Protein AF-A0A8J8FHD7-F1 (afdb_monomer)

Solvent-accessible surface area (backbone atoms only — not comparable to full-atom values): 17174 Å² total; per-residue (Å²): 141,83,84,87,81,80,85,74,83,63,71,65,59,59,54,51,51,53,52,52,51,52,49,54,51,51,67,55,49,51,58,51,52,49,52,49,51,53,50,50,52,53,51,50,50,50,52,50,51,51,50,53,52,52,48,52,53,50,51,53,48,51,35,50,54,51,47,49,42,49,49,57,69,43,50,48,47,48,53,52,51,54,49,45,55,50,30,68,30,66,70,47,39,55,30,51,54,53,41,50,56,36,51,78,69,72,45,70,48,84,76,34,67,46,36,52,50,52,36,58,61,44,54,69,57,40,70,66,84,42,39,79,44,42,36,33,27,37,90,87,41,33,22,53,29,40,65,54,70,85,52,40,81,32,66,69,90,62,55,76,67,51,45,52,49,57,54,42,18,66,75,66,36,75,39,80,38,81,45,82,51,69,88,86,44,96,88,53,77,57,66,32,30,31,48,29,28,40,22,44,50,98,84,69,47,61,69,31,34,35,28,39,30,31,44,57,44,70,58,42,30,50,52,30,62,71,42,58,42,84,93,83,49,75,48,75,45,59,49,99,85,30,35,20,53,16,56,56,96,52,40,69,58,37,33,76,71,65,63,37,57,88,90,58,57,38,34,72,58,31,66,59,44,36,74,87,57,57,59,93,77,69,47,80,70,93,67,62,70,90,76,36,51,67,28,75,65,54,52,52,24,69,75,69,78,95

pLDDT: mean 85.97, std 15.14, range [30.67, 98.62]

Foldseek 3Di:
DDDDDDDDPDPVVVVVVVVVVVVVCCVPVVVVVVVVVVVVVVVVVVVVVVVVVVVLVVLLVVLVVQLCCCVPVNVLVVLLVVLVVVLADPLNLVLLVVLVVCVVVVHLLCPDPSQVSVLVVCVVVCVPPWFPKKFKAFLQQATSHMNDSVRHRPHDDDDPVQVVQQNVQQVFDWGKAWDQDPPPDPVPRQTKIWRKHFRADPVRHRGIIMTTITRCAVVQQVSFVVSDDPDPDTDFDADLLQQTQYADPCVVVCCVLVQAPPPDGSHRSHHQADQVDDVVVVDDDPDRRSPGHHDPVSVVCNVVVD

Mean predicted aligned error: 9.56 Å

Sequence (306 aa):
MSRINLLRPDVAVFRCIHSLVSGCIKVFCVPVIFLLMVGITLYELQNVEQGIRNQSVKNLKTALDATYDVVVNNWSKNAFKNTSSWAADKILIESAQELLIAFENQKNLAEQPAQKNLQKFFLNHLQHHQITDFKLIAKNLMILASADLKDIAQSAVLSEENRKHLNGVFSGEKQLIKIEGSESTFQQRKPSFFVTVPVKDKNDDVIAAFALQISPLKQFNYIAYAERIGQSGEVYLFDKSGLLASESRFTDQLRVLGLIEQDEMSAFNFIVADPGGNLLSGYKRITPIEDWPMTKMLEQALNNGR

Radius of gyration: 35.93 Å; Cα contacts (8 Å, |Δi|>4): 397; chains: 1; bounding box: 102×61×119 Å

Structure (mmCIF, N/CA/C/O backbone):
data_AF-A0A8J8FHD7-F1
#
_entry.id   AF-A0A8J8FHD7-F1
#
loop_
_atom_site.group_PDB
_atom_site.id
_atom_site.type_symbol
_atom_site.label_atom_id
_atom_site.label_alt_id
_atom_site.label_comp_id
_atom_site.label_asym_id
_atom_site.label_entity_id
_atom_site.label_seq_id
_atom_site.pdbx_PDB_ins_code
_atom_site.Cartn_x
_atom_site.Cartn_y
_atom_site.Cartn_z
_atom_site.occupancy
_atom_site.B_iso_or_equiv
_atom_site.auth_seq_id
_atom_site.auth_comp_id
_atom_site.auth_asym_id
_atom_site.auth_atom_id
_atom_site.pdbx_PDB_model_num
ATOM 1 N N . MET A 1 1 ? 77.279 -41.212 -89.252 1.00 44.19 1 MET A N 1
ATOM 2 C CA . MET A 1 1 ? 77.088 -39.874 -88.649 1.00 44.19 1 MET A CA 1
ATOM 3 C C . MET A 1 1 ? 75.649 -39.439 -88.880 1.00 44.19 1 MET A C 1
ATOM 5 O O . MET A 1 1 ? 75.315 -39.181 -90.022 1.00 44.19 1 MET A O 1
ATOM 9 N N . SER A 1 2 ? 74.806 -39.416 -87.845 1.00 38.53 2 SER A N 1
ATOM 10 C CA . SER A 1 2 ? 73.764 -38.393 -87.614 1.00 38.53 2 SER A CA 1
ATOM 11 C C . SER A 1 2 ? 72.965 -38.803 -86.372 1.00 38.53 2 SER A C 1
ATOM 13 O O . SER A 1 2 ? 72.382 -39.885 -86.337 1.00 38.53 2 SER A O 1
ATOM 15 N N . ARG A 1 3 ? 73.037 -37.992 -85.310 1.00 38.16 3 ARG A N 1
ATOM 16 C CA . ARG A 1 3 ? 72.336 -38.210 -84.037 1.00 38.16 3 ARG A CA 1
ATOM 17 C C . ARG A 1 3 ? 70.939 -37.598 -84.120 1.00 38.16 3 ARG A C 1
ATOM 19 O O . ARG A 1 3 ? 70.790 -36.454 -84.536 1.00 38.16 3 ARG A O 1
ATOM 26 N N . ILE A 1 4 ? 69.949 -38.348 -83.650 1.00 47.16 4 ILE A N 1
ATOM 27 C CA . ILE A 1 4 ? 68.583 -37.888 -83.390 1.00 47.16 4 ILE A CA 1
ATOM 28 C C . ILE A 1 4 ? 68.617 -37.006 -82.133 1.00 47.16 4 ILE A C 1
ATOM 30 O O . ILE A 1 4 ? 68.963 -37.489 -81.055 1.00 47.16 4 ILE A O 1
ATOM 34 N N . ASN A 1 5 ? 68.274 -35.723 -82.264 1.00 40.53 5 ASN A N 1
ATOM 35 C CA . ASN A 1 5 ? 68.054 -34.822 -81.132 1.00 40.53 5 ASN A CA 1
ATOM 36 C C . ASN A 1 5 ? 66.556 -34.792 -80.797 1.00 40.53 5 ASN A C 1
ATOM 38 O O . ASN A 1 5 ? 65.747 -34.266 -81.556 1.00 40.53 5 ASN A O 1
ATOM 42 N N . LEU A 1 6 ? 66.207 -35.364 -79.644 1.00 45.28 6 LEU A N 1
ATOM 43 C CA . LEU A 1 6 ? 64.906 -35.221 -78.994 1.00 45.28 6 LEU A CA 1
ATOM 44 C C . LEU A 1 6 ? 64.738 -33.776 -78.494 1.00 45.28 6 LEU A C 1
ATOM 46 O O . LEU A 1 6 ? 65.494 -33.318 -77.635 1.00 45.28 6 LEU A O 1
ATOM 50 N N . LEU A 1 7 ? 63.736 -33.073 -79.024 1.00 47.16 7 LEU A N 1
ATOM 51 C CA . LEU A 1 7 ? 63.259 -31.785 -78.518 1.00 47.16 7 LEU A CA 1
ATOM 52 C C . LEU A 1 7 ? 62.745 -31.961 -77.079 1.00 47.16 7 LEU A C 1
ATOM 54 O O . LEU A 1 7 ? 61.742 -32.632 -76.843 1.00 47.16 7 LEU A O 1
ATOM 58 N N . ARG A 1 8 ? 63.447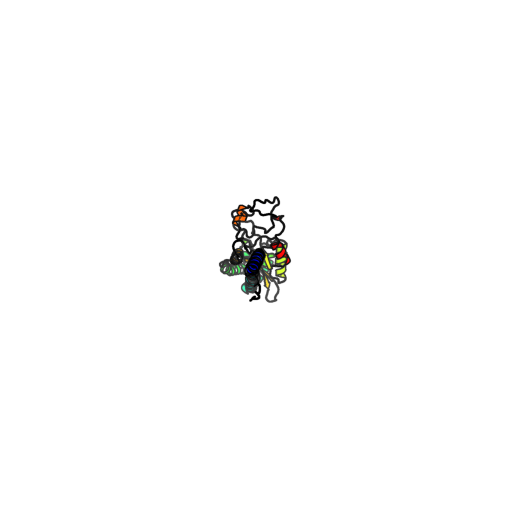 -31.367 -76.107 1.00 54.19 8 ARG A N 1
ATOM 59 C CA . ARG A 1 8 ? 62.953 -31.205 -74.732 1.00 54.19 8 ARG A CA 1
ATOM 60 C C . ARG A 1 8 ? 61.857 -30.130 -74.719 1.00 54.19 8 ARG A C 1
ATOM 62 O O . ARG A 1 8 ? 62.075 -29.081 -75.322 1.00 54.19 8 ARG A O 1
ATOM 69 N N . PRO A 1 9 ? 60.723 -30.339 -74.028 1.00 49.69 9 PRO A N 1
ATOM 70 C CA . PRO A 1 9 ? 59.724 -29.294 -73.862 1.00 49.69 9 PRO A CA 1
ATOM 71 C C . PRO A 1 9 ? 60.304 -28.150 -73.025 1.00 49.69 9 PRO A C 1
ATOM 73 O O . PRO A 1 9 ? 60.976 -28.360 -72.012 1.00 49.69 9 PRO A O 1
ATOM 76 N N . ASP A 1 10 ? 60.066 -26.939 -73.508 1.00 53.00 10 ASP A N 1
ATOM 77 C CA . ASP A 1 10 ? 60.674 -25.701 -73.049 1.00 53.00 10 ASP A CA 1
ATOM 78 C C . ASP A 1 10 ? 60.209 -25.349 -71.622 1.00 53.00 10 ASP A C 1
ATOM 80 O O . ASP A 1 10 ? 59.041 -25.034 -71.374 1.00 53.00 10 ASP A O 1
ATOM 84 N N . VAL A 1 11 ? 61.131 -25.404 -70.655 1.00 55.84 11 VAL A N 1
ATOM 85 C CA . VAL A 1 11 ? 60.895 -25.133 -69.218 1.00 55.84 11 VAL A CA 1
ATOM 86 C C . VAL A 1 11 ? 60.339 -23.713 -68.985 1.00 55.84 11 VAL A C 1
ATOM 88 O O . VAL A 1 11 ? 59.707 -23.439 -67.960 1.00 55.84 11 VAL A O 1
ATOM 91 N N . ALA A 1 12 ? 60.513 -22.811 -69.954 1.00 55.22 12 ALA A N 1
ATOM 92 C CA . ALA A 1 12 ? 60.002 -21.445 -69.921 1.00 55.22 12 ALA A CA 1
ATOM 93 C C . ALA A 1 12 ? 58.464 -21.357 -70.006 1.00 55.22 12 ALA A C 1
ATOM 95 O O . ALA A 1 12 ? 57.858 -20.539 -69.309 1.00 55.22 12 ALA A O 1
ATOM 96 N N . VAL A 1 13 ? 57.810 -22.227 -70.786 1.00 55.06 13 VAL A N 1
ATOM 97 C CA . VAL A 1 13 ? 56.350 -22.170 -71.003 1.00 55.06 13 VAL A CA 1
ATOM 98 C C . VAL A 1 13 ? 55.588 -22.623 -69.752 1.00 55.06 13 VAL A C 1
ATOM 100 O O . VAL A 1 13 ? 54.608 -21.994 -69.352 1.00 55.06 13 VAL A O 1
ATOM 103 N N . PHE A 1 14 ? 56.094 -23.643 -69.052 1.00 51.28 14 PHE A N 1
ATOM 104 C CA . PHE A 1 14 ? 55.490 -24.145 -67.812 1.00 51.28 14 PHE A CA 1
ATOM 105 C C . PHE A 1 14 ? 55.605 -23.140 -66.650 1.00 51.28 14 PHE A C 1
ATOM 107 O O . PHE A 1 14 ? 54.666 -22.980 -65.870 1.00 51.28 14 PHE A O 1
ATOM 114 N N . ARG A 1 15 ? 56.722 -22.398 -66.558 1.00 52.47 15 ARG A N 1
ATOM 115 C CA . ARG A 1 15 ? 56.888 -21.304 -65.579 1.00 52.47 15 ARG A CA 1
ATOM 116 C C . ARG A 1 15 ? 55.944 -20.131 -65.844 1.00 52.47 15 ARG A C 1
ATOM 118 O O . ARG A 1 15 ? 55.437 -19.548 -64.889 1.00 52.47 15 ARG A O 1
ATOM 125 N N . CYS A 1 16 ? 55.692 -19.801 -67.110 1.00 52.16 16 CYS A N 1
ATOM 126 C CA . CYS A 1 16 ? 54.813 -18.695 -67.486 1.00 52.16 16 CYS A CA 1
ATOM 127 C C . CYS A 1 16 ? 53.337 -19.013 -67.180 1.00 52.16 16 CYS A C 1
ATOM 129 O O . CYS A 1 16 ? 52.649 -18.203 -66.563 1.00 52.16 16 CYS A O 1
ATOM 131 N N . ILE A 1 17 ? 52.881 -20.234 -67.481 1.00 53.66 17 ILE A N 1
ATOM 132 C CA . ILE A 1 17 ? 51.520 -20.694 -67.152 1.00 53.66 17 ILE A CA 1
ATOM 133 C C . ILE A 1 17 ? 51.329 -20.806 -65.631 1.00 53.66 17 ILE A C 1
ATOM 135 O O . ILE A 1 17 ? 50.320 -20.339 -65.108 1.00 53.66 17 ILE A O 1
ATOM 139 N N . HIS A 1 18 ? 52.308 -21.330 -64.884 1.00 51.31 18 HIS A N 1
ATOM 140 C CA . HIS A 1 18 ? 52.218 -21.394 -63.420 1.00 51.31 18 HIS A CA 1
ATOM 141 C C . HIS A 1 18 ? 52.207 -19.995 -62.770 1.00 51.31 18 HIS A C 1
ATOM 143 O O . HIS A 1 18 ? 51.476 -19.767 -61.803 1.00 51.31 18 HIS A O 1
ATOM 149 N N . SER A 1 19 ? 52.972 -19.042 -63.313 1.00 54.69 19 SER A N 1
ATOM 150 C CA . SER A 1 19 ? 52.980 -17.638 -62.885 1.00 54.69 19 SER A CA 1
ATOM 151 C C . SER A 1 19 ? 51.623 -16.959 -63.124 1.00 54.69 19 SER A C 1
ATOM 153 O O . SER A 1 19 ? 51.068 -16.388 -62.182 1.00 54.69 19 SER A O 1
ATOM 155 N N . LEU A 1 20 ? 51.050 -17.106 -64.325 1.00 51.97 20 LEU A N 1
ATOM 156 C CA . LEU A 1 20 ? 49.746 -16.554 -64.717 1.00 51.97 20 LEU A CA 1
ATOM 157 C C . LEU A 1 20 ? 48.575 -17.167 -63.934 1.00 51.97 20 LEU A C 1
ATOM 159 O O . LEU A 1 20 ? 47.713 -16.439 -63.440 1.00 51.97 20 LEU A O 1
ATOM 163 N N . VAL A 1 21 ? 48.576 -18.489 -63.741 1.00 54.41 21 VAL A N 1
ATOM 164 C CA . VAL A 1 21 ? 47.561 -19.200 -62.946 1.00 54.41 21 VAL A CA 1
ATOM 165 C C . VAL A 1 21 ? 47.666 -18.823 -61.463 1.00 54.41 21 VAL A C 1
ATOM 167 O O . VAL A 1 21 ? 46.644 -18.573 -60.827 1.00 54.41 21 VAL A O 1
ATOM 170 N N . SER A 1 22 ? 48.878 -18.666 -60.911 1.00 56.97 22 SER A N 1
ATOM 171 C CA . SER A 1 22 ? 49.051 -18.189 -59.527 1.00 56.97 22 SER A CA 1
ATOM 172 C C . SER A 1 22 ? 48.611 -16.731 -59.336 1.00 56.97 22 SER A C 1
ATOM 174 O O . SER A 1 22 ? 48.137 -16.376 -58.258 1.00 56.97 22 SER A O 1
ATOM 176 N N . GLY A 1 23 ? 48.740 -15.893 -60.372 1.00 58.41 23 GLY A N 1
ATOM 177 C CA . GLY A 1 23 ? 48.274 -14.507 -60.374 1.00 58.41 23 GLY A CA 1
ATOM 178 C C . GLY A 1 23 ? 46.749 -14.413 -60.382 1.00 58.41 23 GLY A C 1
ATOM 179 O O . GLY A 1 23 ? 46.183 -13.735 -59.531 1.00 58.41 23 GLY A O 1
ATOM 180 N N . CYS A 1 24 ? 46.073 -15.156 -61.266 1.00 58.16 24 CYS A N 1
ATOM 181 C CA . CYS A 1 24 ? 44.605 -15.206 -61.312 1.00 58.16 24 CYS A CA 1
ATOM 182 C C . CYS A 1 24 ? 43.995 -15.802 -60.035 1.00 58.16 24 CYS A C 1
ATOM 184 O O . CYS A 1 24 ? 43.044 -15.242 -59.496 1.00 58.16 24 CYS A O 1
ATOM 186 N N . ILE A 1 25 ? 44.572 -16.881 -59.495 1.00 59.78 25 ILE A N 1
ATOM 187 C CA . ILE A 1 25 ? 44.123 -17.470 -58.223 1.00 59.78 25 ILE A CA 1
ATOM 188 C C . ILE A 1 25 ? 44.254 -16.453 -57.083 1.00 59.78 25 ILE A C 1
ATOM 190 O O . ILE A 1 25 ? 43.330 -16.299 -56.295 1.00 59.78 25 ILE A O 1
ATOM 194 N N . LYS A 1 26 ? 45.346 -15.682 -57.013 1.00 60.72 26 LYS A N 1
ATOM 195 C CA . LYS A 1 26 ? 45.501 -14.635 -55.990 1.00 60.72 26 LYS A CA 1
ATOM 196 C C . LYS A 1 26 ? 44.504 -13.484 -56.161 1.00 60.72 26 LYS A C 1
ATOM 198 O O . LYS A 1 26 ? 43.962 -13.019 -55.164 1.00 60.72 26 LYS A O 1
ATOM 203 N N . VAL A 1 27 ? 44.231 -13.055 -57.395 1.00 75.25 27 VAL A N 1
ATOM 204 C CA . VAL A 1 27 ? 43.305 -11.942 -57.682 1.00 75.25 27 VAL A CA 1
ATOM 205 C C . VAL A 1 27 ? 41.855 -12.295 -57.339 1.00 75.25 27 VAL A C 1
ATOM 207 O O . VAL A 1 27 ? 41.136 -11.428 -56.855 1.00 75.25 27 VAL A O 1
ATOM 210 N N . PHE A 1 28 ? 41.433 -13.552 -57.512 1.00 74.44 28 PHE A N 1
ATOM 211 C CA . PHE A 1 28 ? 40.069 -13.982 -57.176 1.00 74.44 28 PHE A CA 1
ATOM 212 C C . PHE A 1 28 ? 39.921 -14.556 -55.757 1.00 74.44 28 PHE A C 1
ATOM 214 O O . PHE A 1 28 ? 38.885 -14.352 -55.131 1.00 74.44 28 PHE A O 1
ATOM 221 N N . CYS A 1 29 ? 40.933 -15.223 -55.193 1.00 82.25 29 CYS A N 1
ATOM 222 C CA . CYS A 1 29 ? 40.827 -15.794 -53.844 1.00 82.25 29 CYS A CA 1
ATOM 223 C C . CYS A 1 29 ? 40.892 -14.736 -52.737 1.00 82.25 29 CYS A C 1
ATOM 225 O O . CYS A 1 29 ? 40.174 -14.859 -51.750 1.00 82.25 29 CYS A O 1
ATOM 227 N N . VAL A 1 30 ? 41.709 -13.688 -52.884 1.00 86.81 30 VAL A N 1
ATOM 228 C CA . VAL A 1 30 ? 41.825 -12.623 -51.871 1.00 86.81 30 VAL A CA 1
ATOM 229 C C . VAL A 1 30 ? 40.495 -11.892 -51.609 1.00 86.81 30 VAL A C 1
ATOM 231 O O . VAL A 1 30 ? 40.118 -11.804 -50.440 1.00 86.81 30 VAL A O 1
ATOM 234 N N . PRO A 1 31 ? 39.737 -11.411 -52.617 1.00 89.50 31 PRO A N 1
ATOM 235 C CA . PRO A 1 31 ? 38.458 -10.746 -52.367 1.00 89.50 31 PRO A CA 1
ATOM 236 C C . PRO A 1 31 ? 37.401 -11.702 -51.805 1.00 89.50 31 PRO A C 1
ATOM 238 O O . PRO A 1 31 ? 36.610 -11.288 -50.965 1.00 89.50 31 PRO A O 1
ATOM 241 N N . VAL A 1 32 ? 37.408 -12.981 -52.195 1.00 91.12 32 VAL A N 1
ATOM 242 C CA . VAL A 1 32 ? 36.496 -13.986 -51.622 1.00 91.12 32 VAL A CA 1
ATOM 243 C C . VAL A 1 32 ? 36.808 -14.230 -50.145 1.00 91.12 32 VAL A C 1
ATOM 245 O O . VAL A 1 32 ? 35.899 -14.206 -49.323 1.00 91.12 32 VAL A O 1
ATOM 248 N N . ILE A 1 33 ? 38.083 -14.398 -49.781 1.00 91.56 33 ILE A N 1
ATOM 249 C CA . ILE A 1 33 ? 38.501 -14.552 -48.379 1.00 91.56 33 ILE A CA 1
ATOM 250 C C . ILE A 1 33 ? 38.163 -13.290 -47.576 1.00 91.56 33 ILE A C 1
ATOM 252 O O . ILE A 1 33 ? 37.681 -13.393 -46.451 1.00 91.56 33 ILE A O 1
ATOM 256 N N . PHE A 1 34 ? 38.359 -12.101 -48.152 1.00 93.88 34 PHE A N 1
ATOM 257 C CA . PHE A 1 34 ? 37.982 -10.841 -47.514 1.00 93.88 34 PHE A CA 1
ATOM 258 C C . PHE A 1 34 ? 36.468 -10.744 -47.279 1.00 93.88 34 PHE A C 1
ATOM 260 O O . PHE A 1 34 ? 36.048 -10.442 -46.166 1.00 93.88 34 PHE A O 1
ATOM 267 N N . LEU A 1 35 ? 35.645 -11.065 -48.282 1.00 95.25 35 LEU A N 1
ATOM 268 C CA . LEU A 1 35 ? 34.186 -11.100 -48.146 1.00 95.25 35 LEU A CA 1
ATOM 269 C C . LEU A 1 35 ? 33.728 -12.127 -47.106 1.00 95.25 35 LEU A C 1
ATOM 271 O O . LEU A 1 35 ? 32.814 -11.839 -46.339 1.00 95.25 35 LEU A O 1
ATOM 275 N N . LEU A 1 36 ? 34.376 -13.293 -47.037 1.00 95.62 36 LEU A N 1
ATOM 276 C CA . LEU A 1 36 ? 34.101 -14.296 -46.006 1.00 95.62 36 LEU A CA 1
ATOM 277 C C . LEU A 1 36 ? 34.461 -13.782 -44.610 1.00 95.62 36 LEU A C 1
ATOM 279 O O . LEU A 1 36 ? 33.659 -13.933 -43.693 1.00 95.62 36 LEU A O 1
ATOM 283 N N . MET A 1 37 ? 35.617 -13.130 -44.446 1.00 95.50 37 MET A N 1
ATOM 284 C CA . MET A 1 37 ? 35.988 -12.508 -43.172 1.00 95.50 37 MET A CA 1
ATOM 285 C C . MET A 1 37 ? 34.978 -11.435 -42.760 1.00 95.50 37 MET A C 1
ATOM 287 O O . MET A 1 37 ? 34.535 -11.447 -41.618 1.00 95.50 37 MET A O 1
ATOM 291 N N . VAL A 1 38 ? 34.565 -10.558 -43.681 1.00 96.31 38 VAL A N 1
ATOM 292 C CA . VAL A 1 38 ? 33.533 -9.540 -43.419 1.00 96.31 38 VAL A CA 1
ATOM 293 C C . VAL A 1 38 ? 32.190 -10.188 -43.067 1.00 96.31 38 VAL A C 1
ATOM 295 O O . VAL A 1 38 ? 31.510 -9.745 -42.149 1.00 96.31 38 VAL A O 1
ATOM 298 N N . GLY A 1 39 ? 31.800 -11.259 -43.759 1.00 96.12 39 GLY A N 1
ATOM 299 C CA . GLY A 1 39 ? 30.572 -11.992 -43.453 1.00 96.12 39 GLY A CA 1
ATOM 300 C C . GLY A 1 39 ? 30.589 -12.596 -42.049 1.00 96.12 39 GLY A C 1
ATOM 301 O O . GLY A 1 39 ? 29.619 -12.452 -41.308 1.00 96.12 39 GLY A O 1
ATOM 302 N N . ILE A 1 40 ? 31.708 -13.213 -41.657 1.00 95.56 40 ILE A N 1
ATOM 303 C CA . ILE A 1 40 ? 31.891 -13.779 -40.314 1.00 95.56 40 ILE A CA 1
ATOM 304 C C . ILE A 1 40 ? 31.885 -12.670 -39.260 1.00 95.56 40 ILE A C 1
ATOM 306 O O . ILE A 1 40 ? 31.204 -12.816 -38.252 1.00 95.56 40 ILE A O 1
ATOM 310 N N . THR A 1 41 ? 32.578 -11.548 -39.476 1.00 94.62 41 THR A N 1
ATOM 311 C CA . THR A 1 41 ? 32.587 -10.453 -38.491 1.00 94.62 41 THR A CA 1
ATOM 312 C C . THR A 1 41 ? 31.206 -9.832 -38.310 1.00 94.62 41 THR A C 1
ATOM 314 O O . THR A 1 41 ? 30.826 -9.545 -37.178 1.00 94.62 41 THR A O 1
ATOM 317 N N . LEU A 1 42 ? 30.430 -9.664 -39.386 1.00 94.69 42 LEU A N 1
ATOM 318 C CA . LEU A 1 42 ? 29.046 -9.190 -39.303 1.00 94.69 42 LEU A CA 1
ATOM 319 C C . LEU A 1 42 ? 28.140 -10.192 -38.575 1.00 94.69 42 LEU A C 1
ATOM 321 O O . LEU A 1 42 ? 27.323 -9.782 -37.752 1.00 94.69 42 LEU A O 1
ATOM 325 N N . TYR A 1 43 ? 28.303 -11.490 -38.838 1.00 96.06 43 TYR A N 1
ATOM 326 C CA . TYR A 1 43 ? 27.561 -12.549 -38.153 1.00 96.06 43 TYR A CA 1
ATOM 327 C C . TYR A 1 43 ? 27.886 -12.604 -36.652 1.00 96.06 43 TYR A C 1
ATOM 329 O O . TYR A 1 43 ? 26.981 -12.627 -35.818 1.00 96.06 43 TYR A O 1
ATOM 337 N N . GLU A 1 44 ? 29.169 -12.552 -36.290 1.00 93.75 44 GLU A N 1
ATOM 338 C CA . GLU A 1 44 ? 29.606 -12.505 -34.891 1.00 93.75 44 GLU A CA 1
ATOM 339 C C . GLU A 1 44 ? 29.109 -11.237 -34.189 1.00 93.75 44 GLU A C 1
ATOM 341 O O . GLU A 1 44 ? 28.632 -11.306 -33.058 1.00 93.75 44 GLU A O 1
ATOM 346 N N . LEU A 1 45 ? 29.134 -10.083 -34.866 1.00 93.69 45 LEU A N 1
ATOM 347 C CA . LEU A 1 45 ? 28.603 -8.839 -34.311 1.00 93.69 45 LEU A CA 1
ATOM 348 C C . LEU A 1 45 ? 27.100 -8.947 -34.015 1.00 93.69 45 LEU A C 1
ATOM 350 O O . LEU A 1 45 ? 26.664 -8.528 -32.944 1.00 93.69 45 LEU A O 1
ATOM 354 N N . GLN A 1 46 ? 26.323 -9.557 -34.917 1.00 93.94 46 GLN A N 1
ATOM 355 C CA . GLN A 1 46 ? 24.897 -9.814 -34.694 1.00 93.94 46 GLN A CA 1
ATOM 356 C C . GLN A 1 46 ? 24.662 -10.762 -33.513 1.00 93.94 46 GLN A C 1
ATOM 358 O O . GLN A 1 46 ? 23.772 -10.515 -32.698 1.00 93.94 46 GLN A O 1
ATOM 363 N N . ASN A 1 47 ? 25.468 -11.817 -33.374 1.00 93.94 47 ASN A N 1
ATOM 364 C CA . ASN A 1 47 ? 25.363 -12.742 -32.244 1.00 93.94 47 ASN A CA 1
ATOM 365 C C . ASN A 1 47 ? 25.707 -12.062 -30.914 1.00 93.94 47 ASN A C 1
ATOM 367 O O . ASN A 1 47 ? 25.020 -12.280 -29.915 1.0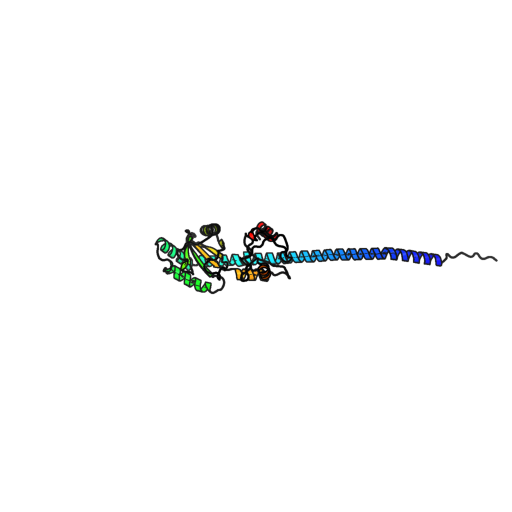0 93.94 47 ASN A O 1
ATOM 371 N N . VAL A 1 48 ? 26.736 -11.209 -30.899 1.00 94.06 48 VAL A N 1
ATOM 372 C CA . VAL A 1 48 ? 27.114 -10.415 -29.724 1.00 94.06 48 VAL A CA 1
ATOM 373 C C . VAL A 1 48 ? 26.008 -9.425 -29.364 1.00 94.06 48 VAL A C 1
ATOM 375 O O . VAL A 1 48 ? 25.624 -9.349 -28.198 1.00 94.06 48 VAL A O 1
ATOM 378 N N . GLU A 1 49 ? 25.443 -8.711 -30.340 1.00 94.50 49 GLU A N 1
ATOM 379 C CA . GLU A 1 49 ? 24.332 -7.780 -30.119 1.00 94.50 49 GLU A CA 1
ATOM 380 C C . GLU A 1 49 ? 23.110 -8.498 -29.530 1.00 94.50 49 GLU A C 1
ATOM 382 O O . GLU A 1 49 ? 22.565 -8.073 -28.507 1.00 94.50 49 GLU A O 1
ATOM 387 N N . GLN A 1 50 ? 22.705 -9.623 -30.129 1.00 93.31 50 GLN A N 1
ATOM 388 C CA . GLN A 1 50 ? 21.601 -10.437 -29.622 1.00 93.31 50 GLN A CA 1
ATOM 389 C C . GLN A 1 50 ? 21.894 -10.980 -28.221 1.00 93.31 50 GLN A C 1
ATOM 391 O O . GLN A 1 50 ? 21.016 -10.953 -27.358 1.00 93.31 50 GLN A O 1
ATOM 396 N N . GLY A 1 51 ? 23.126 -11.428 -27.968 1.00 93.06 51 GLY A N 1
ATOM 397 C CA . GLY A 1 51 ? 23.573 -11.889 -26.657 1.00 93.06 51 GLY A CA 1
ATOM 398 C C . GLY A 1 51 ? 23.452 -10.801 -25.589 1.00 93.06 51 GLY A C 1
ATOM 399 O O . GLY A 1 51 ? 22.858 -11.038 -24.536 1.00 93.06 51 GLY A O 1
ATOM 400 N N . ILE A 1 52 ? 23.933 -9.588 -25.882 1.00 90.00 52 ILE A N 1
ATOM 401 C CA . ILE A 1 52 ? 23.826 -8.428 -24.986 1.00 90.00 52 ILE A CA 1
ATOM 402 C C . ILE A 1 52 ? 22.357 -8.071 -24.751 1.00 90.00 52 ILE A C 1
ATOM 404 O O . ILE A 1 52 ? 21.943 -7.922 -23.602 1.00 90.00 52 ILE A O 1
ATOM 408 N N . ARG A 1 53 ? 21.542 -7.998 -25.811 1.00 90.75 53 ARG A N 1
ATOM 409 C CA . ARG A 1 53 ? 20.111 -7.681 -25.705 1.00 90.75 53 ARG A CA 1
ATOM 410 C C . ARG A 1 53 ? 19.371 -8.692 -24.833 1.00 90.75 53 ARG A C 1
ATOM 412 O O . ARG A 1 53 ? 18.615 -8.301 -23.943 1.00 90.75 53 ARG A O 1
ATOM 419 N N . ASN A 1 54 ? 19.608 -9.981 -25.055 1.00 93.38 54 ASN A N 1
ATOM 420 C CA . ASN A 1 54 ? 19.001 -11.051 -24.268 1.00 93.38 54 ASN A CA 1
ATOM 421 C C . ASN A 1 54 ? 19.444 -10.987 -22.804 1.00 93.38 54 ASN A C 1
ATOM 423 O O . ASN A 1 54 ? 18.618 -11.162 -21.906 1.00 93.38 54 ASN A O 1
ATOM 427 N N . GLN A 1 55 ? 20.715 -10.676 -22.547 1.00 90.25 55 GLN A N 1
ATOM 428 C CA . GLN A 1 55 ? 21.217 -10.495 -21.190 1.00 90.25 55 GLN A CA 1
ATOM 429 C C . GLN A 1 55 ? 20.582 -9.281 -20.498 1.00 90.25 55 GLN A C 1
ATOM 431 O O . GLN A 1 55 ? 20.195 -9.387 -19.336 1.00 90.25 55 GLN A O 1
ATOM 436 N N . SER A 1 56 ? 20.410 -8.151 -21.193 1.00 89.31 56 SER A N 1
ATOM 437 C CA . SER A 1 56 ? 19.717 -6.974 -20.654 1.00 89.31 56 SER A CA 1
ATOM 438 C C . SER A 1 56 ? 18.268 -7.289 -20.285 1.00 89.31 56 SER A C 1
ATOM 440 O O . SER A 1 56 ? 17.840 -6.963 -19.180 1.00 89.31 56 SER A O 1
ATOM 442 N N . VAL A 1 57 ? 17.529 -7.976 -21.165 1.00 89.69 57 VAL A N 1
ATOM 443 C CA . VAL A 1 57 ? 16.151 -8.416 -20.883 1.00 89.69 57 VAL A CA 1
ATOM 444 C C . VAL A 1 57 ? 16.116 -9.359 -19.684 1.00 89.69 57 VAL A C 1
ATOM 446 O O . VAL A 1 57 ? 15.277 -9.199 -18.800 1.00 89.69 57 VAL A O 1
ATOM 449 N N . LYS A 1 58 ? 17.043 -10.321 -19.619 1.00 90.31 58 LYS A N 1
ATOM 450 C CA . LYS A 1 58 ? 17.142 -11.255 -18.496 1.00 90.31 58 LYS A CA 1
ATOM 451 C C . LYS A 1 58 ? 17.405 -10.524 -17.180 1.00 90.31 58 LYS A C 1
ATOM 453 O O . LYS A 1 58 ? 16.735 -10.817 -16.200 1.00 90.31 58 LYS A O 1
ATOM 458 N N . ASN A 1 59 ? 18.322 -9.559 -17.165 1.00 89.50 59 ASN A N 1
ATOM 459 C CA . ASN A 1 59 ? 18.624 -8.769 -15.973 1.00 89.50 59 ASN A CA 1
ATOM 460 C C . ASN A 1 59 ? 17.403 -7.960 -15.512 1.00 89.50 59 ASN A C 1
ATOM 462 O O . ASN A 1 59 ? 17.054 -8.029 -14.338 1.00 89.50 59 ASN A O 1
ATOM 466 N N . LEU A 1 60 ? 16.721 -7.263 -16.433 1.00 89.12 60 LEU A N 1
ATOM 467 C CA . LEU A 1 60 ? 15.493 -6.509 -16.136 1.00 89.12 60 LEU A CA 1
ATOM 468 C C . LEU A 1 60 ? 14.396 -7.410 -15.571 1.00 89.12 60 LEU A C 1
ATOM 470 O O . LEU A 1 60 ? 13.745 -7.051 -14.596 1.00 89.12 60 LEU A O 1
ATOM 474 N N . LYS A 1 61 ? 14.225 -8.604 -16.145 1.00 89.69 61 LYS A N 1
ATOM 475 C CA . LYS A 1 61 ? 13.251 -9.574 -15.653 1.00 89.69 61 LYS A CA 1
ATOM 476 C C . LYS A 1 61 ? 13.600 -10.082 -14.255 1.00 89.69 61 LYS A C 1
ATOM 478 O O . LYS A 1 61 ? 12.711 -10.155 -13.420 1.00 89.69 61 LYS A O 1
ATOM 483 N N . THR A 1 62 ? 14.867 -10.397 -13.988 1.00 90.69 62 THR A N 1
ATOM 484 C CA . THR A 1 62 ? 15.311 -10.823 -12.653 1.00 90.69 62 THR A CA 1
ATOM 485 C C . THR A 1 62 ? 15.050 -9.741 -11.609 1.00 90.69 62 THR A C 1
ATOM 487 O O . THR A 1 62 ? 14.509 -10.051 -10.555 1.00 90.69 62 THR A O 1
ATOM 490 N N . ALA A 1 63 ? 15.377 -8.483 -11.915 1.00 89.56 63 ALA A N 1
ATOM 491 C CA . ALA A 1 63 ? 15.125 -7.356 -11.019 1.00 89.56 63 ALA A CA 1
ATOM 492 C C . ALA A 1 63 ? 13.628 -7.127 -10.769 1.00 89.56 63 ALA A C 1
ATOM 494 O O . ALA A 1 63 ? 13.204 -6.906 -9.633 1.00 89.56 63 ALA A O 1
ATOM 495 N N . LEU A 1 64 ? 12.808 -7.233 -11.820 1.00 90.12 64 LEU A N 1
ATOM 496 C CA . LEU A 1 64 ? 11.353 -7.154 -11.706 1.00 90.12 64 LEU A CA 1
ATOM 497 C C . LEU A 1 64 ? 10.793 -8.296 -10.847 1.00 90.12 64 LEU A C 1
ATOM 499 O O . LEU A 1 64 ? 10.016 -8.039 -9.932 1.00 90.12 64 LEU A O 1
ATOM 503 N N . ASP A 1 65 ? 11.191 -9.542 -11.116 1.00 91.00 65 ASP A N 1
ATOM 504 C CA . ASP A 1 65 ? 10.725 -10.717 -10.374 1.00 91.00 65 ASP A CA 1
ATOM 505 C C . ASP A 1 65 ? 11.165 -10.642 -8.893 1.00 91.00 65 ASP A C 1
ATOM 507 O O . ASP A 1 65 ? 10.367 -10.942 -8.005 1.00 91.00 65 ASP A O 1
ATOM 511 N N . ALA A 1 66 ? 12.388 -10.174 -8.610 1.00 90.94 66 ALA A N 1
ATOM 512 C CA . ALA A 1 66 ? 12.883 -9.952 -7.250 1.00 90.94 66 ALA A CA 1
ATOM 513 C C . ALA A 1 66 ? 12.098 -8.849 -6.521 1.00 90.94 66 ALA A C 1
ATOM 515 O O . ALA A 1 66 ? 11.632 -9.060 -5.400 1.00 90.94 66 ALA A O 1
ATOM 516 N N . THR A 1 67 ? 11.876 -7.703 -7.173 1.00 91.69 67 THR A N 1
ATOM 517 C CA . THR A 1 67 ? 11.060 -6.602 -6.629 1.00 91.69 67 THR A CA 1
ATOM 518 C C . THR A 1 67 ? 9.651 -7.088 -6.307 1.00 91.69 67 THR A C 1
ATOM 520 O O . THR A 1 67 ? 9.159 -6.876 -5.197 1.00 91.69 67 THR A O 1
ATOM 523 N N . TYR A 1 68 ? 9.006 -7.763 -7.262 1.00 91.25 68 TYR A N 1
ATOM 524 C CA . TYR A 1 68 ? 7.650 -8.278 -7.106 1.00 91.25 68 TYR A CA 1
ATOM 525 C C . TYR A 1 68 ? 7.556 -9.239 -5.917 1.00 91.25 68 TYR A C 1
ATOM 527 O O . TYR A 1 68 ? 6.665 -9.095 -5.079 1.00 91.25 68 TYR A O 1
ATOM 535 N N . ASP A 1 69 ? 8.497 -10.179 -5.791 1.00 91.94 69 ASP A N 1
ATOM 536 C CA . ASP A 1 69 ? 8.520 -11.125 -4.676 1.00 91.94 69 ASP A CA 1
ATOM 537 C C . ASP A 1 69 ? 8.691 -10.417 -3.322 1.00 91.94 69 ASP A C 1
ATOM 539 O O . ASP A 1 69 ? 7.935 -10.670 -2.379 1.00 91.94 69 ASP A O 1
ATOM 543 N N . VAL A 1 70 ? 9.608 -9.451 -3.227 1.00 92.44 70 VAL A N 1
ATOM 544 C CA . VAL A 1 70 ? 9.827 -8.705 -1.981 1.00 92.44 70 VAL A CA 1
ATOM 545 C C . VAL A 1 70 ? 8.602 -7.866 -1.601 1.00 92.44 70 VAL A C 1
ATOM 547 O O . VAL A 1 70 ? 8.244 -7.802 -0.423 1.00 92.44 70 VAL A O 1
ATOM 550 N N . VAL A 1 71 ? 7.912 -7.248 -2.559 1.00 91.06 71 VAL A N 1
ATOM 551 C CA . VAL A 1 71 ? 6.722 -6.429 -2.274 1.00 91.06 71 VAL A CA 1
ATOM 552 C C . VAL A 1 71 ? 5.520 -7.306 -1.916 1.00 91.06 71 VAL A C 1
ATOM 554 O O . VAL A 1 71 ? 4.887 -7.111 -0.875 1.00 91.06 71 VAL A O 1
ATOM 557 N N . VAL A 1 72 ? 5.206 -8.290 -2.758 1.00 89.94 72 VAL A N 1
ATOM 558 C CA . VAL A 1 72 ? 3.971 -9.078 -2.654 1.00 89.94 72 VAL A CA 1
ATOM 559 C C . VAL A 1 72 ? 4.115 -10.213 -1.647 1.00 89.94 72 VAL A C 1
ATOM 561 O O . VAL A 1 72 ? 3.262 -10.388 -0.775 1.00 89.94 72 VAL A O 1
ATOM 564 N N . ASN A 1 73 ? 5.193 -10.991 -1.728 1.00 90.44 73 ASN A N 1
ATOM 565 C CA . ASN A 1 73 ? 5.354 -12.193 -0.912 1.00 90.44 73 ASN A CA 1
ATOM 566 C C . ASN A 1 73 ? 6.046 -11.944 0.425 1.00 90.44 73 ASN A C 1
ATOM 568 O O . ASN A 1 73 ? 5.861 -12.745 1.340 1.00 90.44 73 ASN A O 1
ATOM 572 N N . ASN A 1 74 ? 6.794 -10.855 0.574 1.00 91.31 74 ASN A N 1
ATOM 573 C CA . ASN A 1 74 ? 7.459 -10.542 1.834 1.00 91.31 74 ASN A CA 1
ATOM 574 C C . ASN A 1 74 ? 6.769 -9.382 2.559 1.00 91.31 74 ASN A C 1
ATOM 576 O O . ASN A 1 74 ? 6.134 -9.598 3.593 1.00 91.31 74 ASN A O 1
ATOM 580 N N . TRP A 1 75 ? 6.833 -8.167 2.013 1.00 90.00 75 TRP A N 1
ATOM 581 C CA . TRP A 1 75 ? 6.313 -6.976 2.680 1.00 90.00 75 TRP A CA 1
ATOM 582 C C . TRP A 1 75 ? 4.808 -7.068 2.953 1.00 90.00 75 TRP A C 1
ATOM 584 O O . TRP A 1 75 ? 4.398 -6.977 4.110 1.00 90.00 75 TRP A O 1
ATOM 594 N N . SER A 1 76 ? 3.990 -7.314 1.923 1.00 91.12 76 SER A N 1
ATOM 595 C CA . SER A 1 76 ? 2.528 -7.345 2.067 1.00 91.12 76 SER A CA 1
ATOM 596 C C . SER A 1 76 ? 2.072 -8.461 3.013 1.00 91.12 76 SER A C 1
ATOM 598 O O . SER A 1 76 ? 1.300 -8.221 3.946 1.00 91.12 76 SER A O 1
ATOM 600 N N . LYS A 1 77 ? 2.611 -9.679 2.848 1.00 93.12 77 LYS A N 1
ATOM 601 C CA . LYS A 1 77 ? 2.295 -10.808 3.738 1.00 93.12 77 LYS A CA 1
ATOM 602 C C . LYS A 1 77 ? 2.682 -10.525 5.187 1.00 93.12 77 LYS A C 1
ATOM 604 O O . LYS A 1 77 ? 1.894 -10.827 6.082 1.00 93.12 77 LYS A O 1
ATOM 609 N N . ASN A 1 78 ? 3.850 -9.933 5.432 1.00 91.69 78 ASN A N 1
ATOM 610 C CA . ASN A 1 78 ? 4.286 -9.593 6.786 1.00 91.69 78 ASN A CA 1
ATOM 611 C C . ASN A 1 78 ? 3.451 -8.470 7.396 1.00 91.69 78 ASN A C 1
ATOM 613 O O . ASN A 1 78 ? 3.084 -8.571 8.565 1.00 91.69 78 ASN A O 1
ATOM 617 N N . ALA A 1 79 ? 3.083 -7.456 6.611 1.00 91.56 79 ALA A N 1
ATOM 618 C CA . ALA A 1 79 ? 2.180 -6.402 7.051 1.00 91.56 79 ALA A CA 1
ATOM 619 C C . ALA A 1 79 ? 0.849 -7.000 7.533 1.00 91.56 79 ALA A C 1
ATOM 621 O O . ALA A 1 79 ? 0.462 -6.808 8.684 1.00 91.56 79 ALA A O 1
ATOM 622 N N . PHE A 1 80 ? 0.199 -7.831 6.712 1.00 95.25 80 PHE A N 1
ATOM 623 C CA . PHE A 1 80 ? -1.048 -8.486 7.106 1.00 95.25 80 PHE A CA 1
ATOM 624 C C . PHE A 1 80 ? -0.884 -9.462 8.266 1.00 95.25 80 PHE A C 1
ATOM 626 O O . PHE A 1 80 ? -1.768 -9.534 9.120 1.00 95.25 80 PHE A O 1
ATOM 633 N N . LYS A 1 81 ? 0.209 -10.230 8.312 1.00 94.50 81 LYS A N 1
ATOM 634 C CA . LYS A 1 81 ? 0.486 -11.173 9.402 1.00 94.50 81 LYS A CA 1
ATOM 635 C C . LYS A 1 81 ? 0.628 -10.446 10.737 1.00 94.50 81 LYS A C 1
ATOM 637 O O . LYS A 1 81 ? -0.015 -10.848 11.701 1.00 94.50 81 LYS A O 1
ATOM 642 N N . ASN A 1 82 ? 1.414 -9.373 10.776 1.00 91.56 82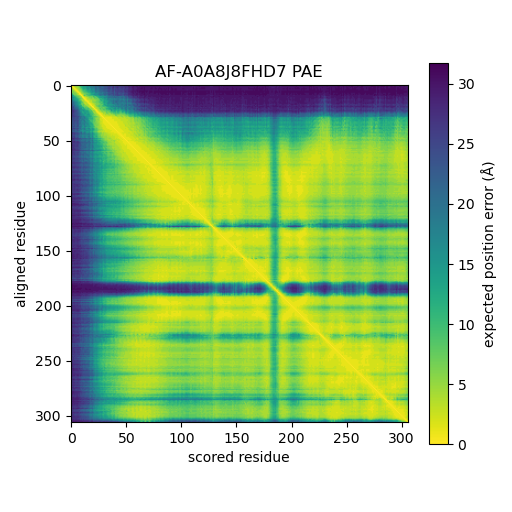 ASN A N 1
ATOM 643 C CA . ASN A 1 82 ? 1.644 -8.587 11.986 1.00 91.56 82 ASN A CA 1
ATOM 644 C C . ASN A 1 82 ? 0.343 -7.936 12.465 1.00 91.56 82 ASN A C 1
ATOM 646 O O . ASN A 1 82 ? -0.043 -8.119 13.617 1.00 91.56 82 ASN A O 1
ATOM 650 N N . THR A 1 83 ? -0.397 -7.284 11.563 1.00 94.50 83 THR A N 1
ATOM 651 C CA . THR A 1 83 ? -1.685 -6.668 11.904 1.00 94.50 83 THR A CA 1
ATOM 652 C C . THR A 1 83 ? -2.712 -7.707 12.361 1.00 94.50 83 THR A C 1
ATOM 654 O O . THR A 1 83 ? -3.412 -7.477 13.342 1.00 94.50 83 THR A O 1
ATOM 657 N N . SER A 1 84 ? -2.772 -8.880 11.713 1.00 96.81 84 SER A N 1
ATOM 658 C CA . SER A 1 84 ? -3.656 -9.980 12.139 1.00 96.81 84 SER A CA 1
ATOM 659 C C . SER A 1 84 ? -3.285 -10.494 13.533 1.00 96.81 84 SER A C 1
ATOM 661 O O . SER A 1 84 ? -4.171 -10.809 14.318 1.00 96.81 84 SER A O 1
ATOM 663 N N . SER A 1 85 ? -1.988 -10.567 13.853 1.00 94.88 85 SER A N 1
ATOM 664 C CA . SER A 1 85 ? -1.523 -10.989 15.177 1.00 94.88 85 SER A CA 1
ATOM 665 C C . SER A 1 85 ? -1.978 -10.026 16.270 1.00 94.88 85 SER A C 1
ATOM 667 O O . SER A 1 85 ? -2.355 -10.482 17.342 1.00 94.88 85 SER A O 1
ATOM 669 N N . TRP A 1 86 ? -1.967 -8.717 16.007 1.00 94.00 86 TRP A N 1
ATOM 670 C CA . TRP A 1 86 ? -2.480 -7.725 16.954 1.00 94.00 86 TRP A CA 1
ATOM 671 C C . TRP A 1 86 ? -4.002 -7.720 17.033 1.00 94.00 86 TRP A C 1
ATOM 673 O O . TRP A 1 86 ? -4.546 -7.601 18.122 1.00 94.00 86 TRP A O 1
ATOM 683 N N . ALA A 1 87 ? -4.699 -7.909 15.911 1.00 96.69 87 ALA A N 1
ATOM 684 C CA . ALA A 1 87 ? -6.157 -8.019 15.907 1.00 96.69 87 ALA A CA 1
ATOM 685 C C . ALA A 1 87 ? -6.671 -9.241 16.690 1.00 96.69 87 ALA A C 1
ATOM 687 O O . ALA A 1 87 ? -7.787 -9.217 17.200 1.00 96.69 87 ALA A O 1
ATOM 688 N N . ALA A 1 88 ? -5.850 -10.291 16.790 1.00 96.44 88 ALA A N 1
ATOM 689 C CA . ALA A 1 88 ? -6.112 -11.481 17.592 1.00 96.44 88 ALA A CA 1
ATOM 690 C C . ALA A 1 88 ? -5.616 -11.365 19.049 1.00 96.44 88 ALA A C 1
ATOM 692 O O . ALA A 1 88 ? -5.805 -12.296 19.833 1.00 96.44 88 ALA A O 1
ATOM 693 N N . ASP A 1 89 ? -4.963 -10.259 19.422 1.00 95.38 89 ASP A N 1
ATOM 694 C CA . ASP A 1 89 ? -4.497 -10.048 20.789 1.00 95.38 89 ASP A CA 1
ATOM 695 C C . ASP A 1 89 ? -5.687 -9.822 21.729 1.00 95.38 89 ASP A C 1
ATOM 697 O O . ASP A 1 89 ? -6.622 -9.073 21.429 1.00 95.38 89 ASP A O 1
ATOM 701 N N . LYS A 1 90 ? -5.638 -10.459 22.902 1.00 95.31 90 LYS A N 1
ATOM 702 C CA . LYS A 1 90 ? -6.698 -10.382 23.909 1.00 95.31 90 LYS A CA 1
ATOM 703 C C . LYS A 1 90 ? -6.998 -8.936 24.317 1.00 95.31 90 LYS A C 1
ATOM 705 O O . LYS A 1 90 ? -8.168 -8.592 24.457 1.00 95.31 90 LYS A O 1
ATOM 710 N N . ILE A 1 91 ? -5.969 -8.095 24.460 1.00 94.56 91 ILE A N 1
ATOM 711 C CA . ILE A 1 91 ? -6.119 -6.680 24.825 1.00 94.56 91 ILE A CA 1
ATOM 712 C C . ILE A 1 91 ? -6.963 -5.958 23.775 1.00 94.56 91 ILE A C 1
ATOM 714 O O . ILE A 1 91 ? -7.824 -5.152 24.128 1.00 94.56 91 ILE A O 1
ATOM 718 N N . LEU A 1 92 ? -6.740 -6.252 22.492 1.00 96.38 92 LEU A N 1
ATOM 719 C CA . LEU A 1 92 ? -7.446 -5.600 21.397 1.00 96.38 92 LEU A CA 1
ATOM 720 C C . LEU A 1 92 ? -8.897 -6.065 21.295 1.00 96.38 92 LEU A C 1
ATOM 722 O O . LEU A 1 92 ? -9.788 -5.225 21.181 1.00 96.38 92 LEU A O 1
ATOM 726 N N . ILE A 1 93 ? -9.142 -7.372 21.399 1.00 97.75 93 ILE A N 1
ATOM 727 C CA . ILE A 1 93 ? -10.495 -7.942 21.343 1.00 97.75 93 ILE A CA 1
ATOM 728 C C . ILE A 1 93 ? -11.350 -7.429 22.511 1.00 97.75 93 ILE A C 1
ATOM 730 O O . ILE A 1 93 ? -12.459 -6.946 22.287 1.00 97.75 93 ILE A O 1
ATOM 734 N N . GLU A 1 94 ? -10.837 -7.486 23.745 1.00 97.19 94 GLU A N 1
ATOM 735 C CA . GLU A 1 94 ? -11.570 -7.025 24.935 1.00 97.19 94 GLU A CA 1
ATOM 736 C C . GLU A 1 94 ? -11.836 -5.515 24.869 1.00 97.19 94 GLU A C 1
ATOM 738 O O . GLU A 1 94 ? -12.966 -5.074 25.079 1.00 97.19 94 GLU A O 1
ATOM 743 N N . SER A 1 95 ? -10.838 -4.723 24.456 1.00 97.69 95 SER A N 1
ATOM 744 C CA . SER A 1 95 ? -11.019 -3.279 24.265 1.00 97.69 95 SER A CA 1
ATOM 745 C C . SER A 1 95 ? -12.054 -2.965 23.183 1.00 97.69 95 SER A C 1
ATOM 747 O O . SER A 1 95 ? -12.833 -2.027 23.336 1.00 97.69 95 SER A O 1
ATOM 749 N N . ALA A 1 96 ? -12.097 -3.744 22.098 1.00 97.94 96 ALA A N 1
ATOM 750 C CA . ALA A 1 96 ? -13.084 -3.557 21.042 1.00 97.94 96 ALA A CA 1
ATOM 751 C C . ALA A 1 96 ? -14.512 -3.802 21.538 1.00 97.94 96 ALA A C 1
ATOM 753 O O . ALA A 1 96 ? -15.402 -3.001 21.254 1.00 97.94 96 ALA A O 1
ATOM 754 N N . GLN A 1 97 ? -14.723 -4.862 22.319 1.00 98.00 97 GLN A N 1
ATOM 755 C CA . GLN A 1 97 ? -16.021 -5.167 22.921 1.00 98.00 97 GLN A CA 1
ATOM 756 C C . GLN A 1 97 ? -16.465 -4.070 23.900 1.00 98.00 97 GLN A C 1
ATOM 758 O O . GLN A 1 97 ? -17.600 -3.601 23.825 1.00 98.00 97 GLN A O 1
ATOM 763 N N . GLU A 1 98 ? -15.566 -3.606 24.774 1.00 97.88 98 GLU A N 1
ATOM 764 C CA . GLU A 1 98 ? -15.857 -2.516 25.715 1.00 97.88 98 GLU A CA 1
ATOM 765 C C . GLU A 1 98 ? -16.223 -1.210 24.999 1.00 97.88 98 GLU A C 1
ATOM 767 O O . GLU A 1 98 ? -17.187 -0.538 25.378 1.00 97.88 98 GLU A O 1
ATOM 772 N N . LEU A 1 99 ? -15.479 -0.851 23.948 1.00 98.12 99 LEU A N 1
ATOM 773 C CA . LEU A 1 99 ? -15.718 0.374 23.188 1.00 98.12 99 LEU A CA 1
ATOM 774 C C . LEU A 1 99 ? -17.000 0.312 22.356 1.00 98.12 99 LEU A C 1
ATOM 776 O O . LEU A 1 99 ? -17.679 1.330 22.245 1.00 98.12 99 LEU A O 1
ATOM 780 N N . LEU A 1 100 ? -17.370 -0.857 21.825 1.00 97.56 100 LEU A N 1
ATOM 781 C CA . LEU A 1 100 ? -18.662 -1.058 21.161 1.00 97.56 100 LEU A CA 1
ATOM 782 C C . LEU A 1 100 ? -19.824 -0.812 22.132 1.00 97.56 100 LEU A C 1
ATOM 784 O O . LEU A 1 100 ? -20.709 -0.013 21.835 1.00 97.56 100 LEU A O 1
ATOM 788 N N . ILE A 1 101 ? -19.772 -1.400 23.332 1.00 97.50 101 ILE A N 1
ATOM 789 C CA . ILE A 1 101 ? -20.788 -1.183 24.374 1.00 97.50 101 ILE A CA 1
ATOM 790 C C . ILE A 1 101 ? -20.825 0.293 24.795 1.00 97.50 101 ILE A C 1
ATOM 792 O O . ILE A 1 101 ? -21.896 0.870 24.992 1.00 97.50 101 ILE A O 1
ATOM 796 N N . ALA A 1 102 ? -19.664 0.930 24.963 1.00 97.38 102 ALA A N 1
ATOM 797 C CA . ALA A 1 102 ? -19.592 2.345 25.310 1.00 97.38 102 ALA A CA 1
ATOM 798 C C . ALA A 1 102 ? -20.205 3.234 24.214 1.00 97.38 102 ALA A C 1
ATOM 800 O O . ALA A 1 102 ? -20.929 4.176 24.540 1.00 97.38 102 ALA A O 1
ATOM 801 N N . PHE A 1 103 ? -19.963 2.905 22.943 1.00 96.25 103 PHE A N 1
ATOM 802 C CA . PHE A 1 103 ? -20.505 3.611 21.786 1.00 96.25 103 PHE A CA 1
ATOM 803 C C . PHE A 1 103 ? -22.031 3.489 21.702 1.00 96.25 103 PHE A C 1
ATOM 805 O O . PHE A 1 103 ? -22.715 4.503 21.573 1.00 96.25 103 PHE A O 1
ATOM 812 N N . GLU A 1 104 ? -22.578 2.281 21.857 1.00 95.25 104 GLU A N 1
ATOM 813 C CA . GLU A 1 104 ? -24.030 2.041 21.880 1.00 95.25 104 GLU A CA 1
ATOM 814 C C . GLU A 1 104 ? -24.730 2.824 22.999 1.00 95.25 104 GLU A C 1
ATOM 816 O O . GLU A 1 104 ? -25.821 3.361 22.811 1.00 95.25 104 GLU A O 1
ATOM 821 N N . ASN A 1 105 ? -24.064 2.961 24.147 1.00 96.25 105 ASN A N 1
ATOM 822 C CA . ASN A 1 105 ? -24.540 3.746 25.285 1.00 96.25 105 ASN A CA 1
ATOM 823 C C . ASN A 1 105 ? -24.207 5.248 25.189 1.00 96.25 105 ASN A C 1
ATOM 825 O O . ASN A 1 105 ? -24.335 5.956 26.188 1.00 96.25 105 ASN A O 1
ATOM 829 N N . GLN A 1 106 ? -23.755 5.734 24.025 1.00 93.88 106 GLN A N 1
ATOM 830 C CA . GLN A 1 106 ? -23.434 7.144 23.756 1.00 93.88 106 GLN A CA 1
ATOM 831 C C . GLN A 1 106 ? -22.426 7.750 24.749 1.00 93.88 106 GLN A C 1
ATOM 833 O O . GLN A 1 106 ? -22.458 8.943 25.056 1.00 93.88 106 GLN A O 1
ATOM 838 N N . LYS A 1 107 ? -21.520 6.925 25.283 1.00 94.88 107 LYS A N 1
ATOM 839 C CA . LYS A 1 107 ? -20.468 7.388 26.190 1.00 94.88 107 LYS A CA 1
ATOM 840 C C . LYS A 1 107 ? -19.358 8.084 25.410 1.00 94.88 107 LYS A C 1
ATOM 842 O O . LYS A 1 107 ? -19.097 7.779 24.248 1.00 94.88 107 LYS A O 1
ATOM 847 N N . ASN A 1 108 ? -18.629 8.964 26.092 1.00 94.62 108 ASN A N 1
ATOM 848 C CA . ASN A 1 108 ? -17.415 9.554 25.542 1.00 94.62 108 ASN A CA 1
ATOM 849 C C . ASN A 1 108 ? -16.322 8.478 25.397 1.00 94.62 108 ASN A C 1
ATOM 851 O O . ASN A 1 108 ? -15.757 8.022 26.396 1.00 94.62 108 ASN A O 1
ATOM 855 N N . LEU A 1 109 ? -16.040 8.068 24.156 1.00 95.81 109 LEU A N 1
ATOM 856 C CA . LEU A 1 109 ? -15.072 7.017 23.830 1.00 95.81 109 LEU A CA 1
ATOM 857 C C . LEU A 1 109 ? -13.629 7.402 24.182 1.00 95.81 109 LEU A C 1
ATOM 859 O O . LEU A 1 109 ? -12.875 6.562 24.668 1.00 95.81 109 LEU A O 1
ATOM 863 N N . ALA A 1 110 ? -13.259 8.677 24.019 1.00 94.00 110 ALA A N 1
ATOM 864 C CA . ALA A 1 110 ? -11.907 9.168 24.299 1.00 94.00 110 ALA A CA 1
ATOM 865 C C . ALA A 1 110 ? -11.525 9.047 25.788 1.00 94.00 110 ALA A C 1
ATOM 867 O O . ALA A 1 110 ? -10.349 8.930 26.139 1.00 94.00 110 ALA A O 1
ATOM 868 N N . GLU A 1 111 ? -12.519 9.050 26.678 1.00 94.81 111 GLU A N 1
ATOM 869 C CA . GLU A 1 111 ? -12.313 8.936 28.122 1.00 94.81 111 GLU A CA 1
ATOM 870 C C . GLU A 1 111 ? -12.276 7.488 28.624 1.00 94.81 111 GLU A C 1
ATOM 872 O O . GLU A 1 111 ? -11.823 7.259 29.754 1.00 94.81 111 GLU A O 1
ATOM 877 N N . GLN A 1 112 ? -12.699 6.520 27.798 1.00 97.19 112 GLN A N 1
ATOM 878 C CA . GLN A 1 112 ? -12.812 5.121 28.203 1.00 97.19 112 GLN A CA 1
ATOM 879 C C . GLN A 1 112 ? -11.442 4.509 28.538 1.00 97.19 112 GLN A C 1
ATOM 881 O O . GLN A 1 112 ? -10.456 4.761 27.835 1.00 97.19 112 GLN A O 1
ATOM 886 N N . PRO A 1 113 ? -11.363 3.651 29.575 1.00 96.31 113 PRO A N 1
ATOM 887 C CA . PRO A 1 113 ? -10.135 2.932 29.908 1.00 96.31 113 PRO A CA 1
ATOM 888 C C . PRO A 1 113 ? -9.589 2.107 28.736 1.00 96.31 113 PRO A C 1
ATOM 890 O O . PRO A 1 113 ? -8.390 2.167 28.471 1.00 96.31 113 PRO A O 1
ATOM 893 N N . ALA A 1 114 ? -10.460 1.412 27.995 1.00 96.81 114 ALA A N 1
ATOM 894 C CA . ALA A 1 114 ? -10.101 0.635 26.807 1.00 96.81 114 ALA A CA 1
ATOM 895 C C . ALA A 1 114 ? -9.335 1.467 25.764 1.00 96.81 114 ALA A C 1
ATOM 897 O O . ALA A 1 114 ? -8.254 1.074 25.328 1.00 96.81 114 ALA A O 1
ATOM 898 N N . GLN A 1 115 ? -9.833 2.663 25.434 1.00 95.94 115 GLN A N 1
ATOM 899 C CA . GLN A 1 115 ? -9.161 3.578 24.510 1.00 95.94 115 GLN A CA 1
ATOM 900 C C . GLN A 1 115 ? -7.773 3.988 25.024 1.00 95.94 115 GLN A C 1
ATOM 902 O O . GLN A 1 115 ? -6.786 3.902 24.294 1.00 95.94 115 GLN A O 1
ATOM 907 N N . LYS A 1 116 ? -7.666 4.399 26.294 1.00 94.75 116 LYS A N 1
ATOM 908 C CA . LYS A 1 116 ? -6.381 4.807 26.895 1.00 94.75 116 LYS A CA 1
ATOM 909 C C . LYS A 1 116 ? -5.370 3.658 26.921 1.00 94.75 116 LYS A C 1
ATOM 911 O O . LYS A 1 116 ? -4.180 3.875 26.684 1.00 94.75 116 LYS A O 1
ATOM 916 N N . ASN A 1 117 ? -5.838 2.437 27.178 1.00 93.38 117 ASN A N 1
ATOM 917 C CA . ASN A 1 117 ? -5.011 1.235 27.176 1.00 93.38 117 ASN A CA 1
ATOM 918 C C . ASN A 1 117 ? -4.492 0.909 25.772 1.00 93.38 117 ASN A C 1
ATOM 920 O O . ASN A 1 117 ? -3.290 0.694 25.622 1.00 93.38 117 ASN A O 1
ATOM 924 N N . LEU A 1 118 ? -5.357 0.935 24.750 1.00 94.31 118 LEU A N 1
ATOM 925 C CA . LEU A 1 118 ? -4.950 0.731 23.355 1.00 94.31 118 LEU A CA 1
ATOM 926 C C . LEU A 1 118 ? -3.959 1.798 22.895 1.00 94.31 118 LEU A C 1
ATOM 928 O O . LEU A 1 118 ? -2.920 1.464 22.327 1.00 94.31 118 LEU A O 1
ATOM 932 N N . GLN A 1 119 ? -4.229 3.068 23.202 1.00 91.88 119 GLN A N 1
ATOM 933 C CA . GLN A 1 119 ? -3.318 4.159 22.879 1.00 91.88 119 GLN A CA 1
ATOM 934 C C . GLN A 1 119 ? -1.939 3.914 23.504 1.00 91.88 119 GLN A C 1
ATOM 936 O O . GLN A 1 119 ? -0.935 3.935 22.799 1.00 91.88 119 GLN A O 1
ATOM 941 N N . LYS A 1 120 ? -1.869 3.587 24.801 1.00 90.69 120 LYS A N 1
ATOM 942 C CA . LYS A 1 120 ? -0.601 3.266 25.477 1.00 90.69 120 LYS A CA 1
ATOM 943 C C . LYS A 1 120 ? 0.098 2.040 24.879 1.00 90.69 120 LYS A C 1
ATOM 945 O O . LYS A 1 120 ? 1.318 2.057 24.726 1.00 90.69 120 LYS A O 1
ATOM 950 N N . PHE A 1 121 ? -0.653 0.990 24.551 1.00 88.44 121 PHE A N 1
ATOM 951 C CA . PHE A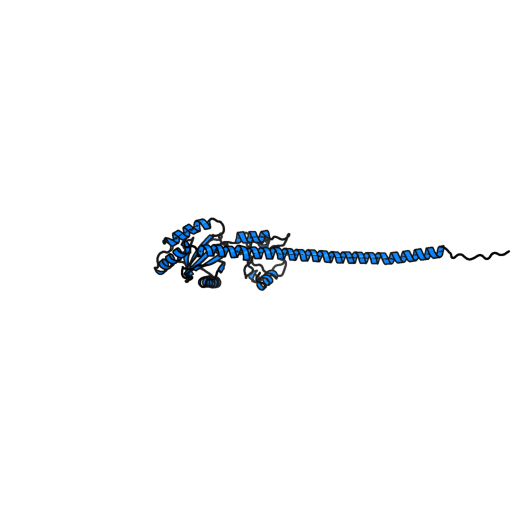 1 121 ? -0.119 -0.236 23.960 1.00 88.44 121 PHE A CA 1
ATOM 952 C C . PHE A 1 121 ? 0.550 0.039 22.609 1.00 88.44 121 PHE A C 1
ATOM 954 O O . PHE A 1 121 ? 1.690 -0.375 22.378 1.00 88.44 121 PHE A O 1
ATOM 961 N N . PHE A 1 122 ? -0.122 0.790 21.735 1.00 87.25 122 PHE A N 1
ATOM 962 C CA . PHE A 1 122 ? 0.403 1.096 20.411 1.00 87.25 122 PHE A CA 1
ATOM 963 C C . PHE A 1 122 ? 1.426 2.229 20.411 1.00 87.25 122 PHE A C 1
ATOM 965 O O . PHE A 1 122 ? 2.332 2.167 19.594 1.00 87.25 122 PHE A O 1
ATOM 972 N N . LEU A 1 123 ? 1.404 3.184 21.349 1.00 82.31 123 LEU A N 1
ATOM 973 C CA . LEU A 1 123 ? 2.432 4.235 21.450 1.00 82.31 123 LEU A CA 1
ATOM 974 C C . LEU A 1 123 ? 3.863 3.676 21.473 1.00 82.31 123 LEU A C 1
ATOM 976 O O . LEU A 1 123 ? 4.734 4.211 20.793 1.00 82.31 123 LEU A O 1
ATOM 980 N N . ASN A 1 124 ? 4.097 2.566 22.177 1.00 77.50 124 ASN A N 1
ATOM 981 C CA . ASN A 1 124 ? 5.408 1.906 22.194 1.00 77.50 124 ASN A CA 1
ATOM 982 C C . ASN A 1 124 ? 5.779 1.293 20.831 1.00 77.50 124 ASN A C 1
ATOM 984 O O . ASN A 1 124 ? 6.944 1.286 20.443 1.00 77.50 124 ASN A O 1
ATOM 988 N N . HIS A 1 125 ? 4.791 0.801 20.085 1.00 73.81 125 HIS A N 1
ATOM 989 C CA . HIS A 1 125 ? 4.985 0.200 18.765 1.00 73.81 125 HIS A CA 1
ATOM 990 C C . HIS A 1 125 ? 5.105 1.257 17.652 1.00 73.81 125 HIS A C 1
ATOM 992 O O . HIS A 1 125 ? 5.823 1.043 16.676 1.00 73.81 125 HIS A O 1
ATOM 998 N N . LEU A 1 126 ? 4.472 2.422 17.824 1.00 69.69 126 LEU A N 1
ATOM 999 C CA . LEU A 1 126 ? 4.529 3.571 16.913 1.00 69.69 126 LEU A CA 1
ATOM 1000 C C . LEU A 1 126 ? 5.927 4.211 16.850 1.00 69.69 126 LEU A C 1
ATOM 1002 O O . LEU A 1 126 ? 6.270 4.862 15.866 1.00 69.69 126 LEU A O 1
ATOM 1006 N N . GLN A 1 127 ? 6.777 3.998 17.860 1.00 59.88 127 GLN A N 1
ATOM 1007 C CA . GLN A 1 127 ? 8.146 4.528 17.864 1.00 59.88 127 GLN A CA 1
ATOM 1008 C C . GLN A 1 127 ? 9.075 3.816 16.862 1.00 59.88 127 GLN A C 1
ATOM 1010 O O . GLN A 1 127 ? 10.062 4.405 16.416 1.00 59.88 127 GLN A O 1
ATOM 1015 N N . HIS A 1 128 ? 8.741 2.597 16.422 1.00 55.53 128 HIS A N 1
ATOM 1016 C CA . HIS A 1 128 ? 9.521 1.836 15.442 1.00 55.53 128 HIS A CA 1
ATOM 1017 C C . HIS A 1 128 ? 9.083 2.134 13.987 1.00 55.53 128 HIS A C 1
ATOM 1019 O O . HIS A 1 128 ? 8.588 1.295 13.243 1.00 55.53 128 HIS A O 1
ATOM 1025 N N . HIS A 1 129 ? 9.313 3.386 13.589 1.00 58.44 129 HIS A N 1
ATOM 1026 C CA . HIS A 1 129 ? 9.605 3.922 12.245 1.00 58.44 129 HIS A CA 1
ATOM 1027 C C . HIS A 1 129 ? 8.683 3.708 11.021 1.00 58.44 129 HIS A C 1
ATOM 1029 O O . HIS A 1 129 ? 8.931 4.394 10.025 1.00 58.44 129 HIS A O 1
ATOM 1035 N N . GLN A 1 130 ? 7.648 2.860 11.032 1.00 70.12 130 GLN A N 1
ATOM 1036 C CA . GLN A 1 130 ? 6.748 2.706 9.862 1.00 70.12 130 GLN A CA 1
ATOM 1037 C C . GLN A 1 130 ? 5.259 2.893 10.149 1.00 70.12 130 GLN A C 1
ATOM 1039 O O . GLN A 1 130 ? 4.507 3.226 9.233 1.00 70.12 130 GLN A O 1
ATOM 1044 N N . ILE A 1 131 ? 4.844 2.684 11.396 1.00 79.06 131 ILE A N 1
ATOM 1045 C CA . ILE A 1 131 ? 3.451 2.805 11.816 1.00 79.06 131 ILE A CA 1
ATOM 1046 C C . ILE A 1 131 ? 3.240 4.226 12.315 1.00 79.06 131 ILE A C 1
ATOM 1048 O O . ILE A 1 131 ? 3.965 4.684 13.195 1.00 79.06 131 ILE A O 1
ATOM 1052 N N . THR A 1 132 ? 2.275 4.926 11.734 1.00 79.94 132 THR A N 1
ATOM 1053 C CA . THR A 1 132 ? 1.995 6.326 12.074 1.00 79.94 132 THR A CA 1
ATOM 1054 C C . THR A 1 132 ? 0.757 6.479 12.941 1.00 79.94 132 THR A C 1
ATOM 1056 O O . THR A 1 132 ? 0.664 7.452 13.677 1.00 79.94 132 THR A O 1
ATOM 1059 N N . ASP A 1 133 ? -0.175 5.532 12.854 1.00 87.75 133 ASP A N 1
ATOM 1060 C CA . ASP A 1 133 ? -1.434 5.539 13.595 1.00 87.75 133 ASP A CA 1
ATOM 1061 C C . ASP A 1 133 ? -2.044 4.124 13.621 1.00 87.75 133 ASP A C 1
ATOM 1063 O O . ASP A 1 133 ? -1.616 3.225 12.885 1.00 87.75 133 ASP A O 1
ATOM 1067 N N . PHE A 1 134 ? -3.062 3.920 14.446 1.00 92.12 134 PHE A N 1
ATOM 1068 C CA . PHE A 1 134 ? -3.940 2.757 14.408 1.00 92.12 134 PHE A CA 1
ATOM 1069 C C . PHE A 1 134 ? -5.385 3.218 14.551 1.00 92.12 134 PHE A C 1
ATOM 1071 O O . PHE A 1 134 ? -5.654 4.216 15.206 1.00 92.12 134 PHE A O 1
ATOM 1078 N N . LYS A 1 135 ? -6.329 2.464 13.991 1.00 94.81 135 LYS A N 1
ATOM 1079 C CA . LYS A 1 135 ? -7.760 2.722 14.140 1.00 94.81 135 LYS A CA 1
ATOM 1080 C C . LYS A 1 135 ? -8.500 1.428 14.417 1.00 94.81 135 LYS A C 1
ATOM 1082 O O . LYS A 1 135 ? -8.239 0.402 13.788 1.00 94.81 135 LYS A O 1
ATOM 1087 N N . LEU A 1 136 ? -9.449 1.488 15.339 1.00 97.62 136 LEU A N 1
ATOM 1088 C CA . LEU A 1 136 ? -10.470 0.463 15.507 1.00 97.62 136 LEU A CA 1
ATOM 1089 C C . LEU A 1 136 ? -11.782 1.019 14.965 1.00 97.62 136 LEU A C 1
ATOM 1091 O O . LEU A 1 136 ? -12.230 2.067 15.419 1.00 97.62 136 LEU A O 1
ATOM 1095 N N . ILE A 1 137 ? -12.382 0.340 13.996 1.00 97.75 137 ILE A N 1
ATOM 1096 C CA . ILE A 1 137 ? -13.513 0.857 13.226 1.00 97.75 137 ILE A CA 1
ATOM 1097 C C . ILE A 1 137 ? -14.700 -0.100 13.364 1.00 97.75 137 ILE A C 1
ATOM 1099 O O . ILE A 1 137 ? -14.582 -1.296 13.100 1.00 97.75 137 ILE A O 1
ATOM 1103 N N . ALA A 1 138 ? -15.849 0.418 13.785 1.00 97.12 138 ALA A N 1
ATOM 1104 C CA . ALA A 1 138 ? -17.097 -0.330 13.884 1.00 97.12 138 ALA A CA 1
ATOM 1105 C C . ALA A 1 138 ? -17.725 -0.592 12.503 1.00 97.12 138 ALA A C 1
ATOM 1107 O O . ALA A 1 138 ? -17.404 0.073 11.519 1.00 97.12 138 ALA A O 1
ATOM 1108 N N . LYS A 1 139 ? -18.687 -1.525 12.431 1.00 95.56 139 LYS A N 1
ATOM 1109 C CA . LYS A 1 139 ? -19.409 -1.883 11.187 1.00 95.56 139 LYS A CA 1
ATOM 1110 C C . LYS A 1 139 ? -20.126 -0.708 10.515 1.00 95.56 139 LYS A C 1
ATOM 1112 O O . LYS A 1 139 ? -20.316 -0.713 9.306 1.00 95.56 139 LYS A O 1
ATOM 1117 N N . ASN A 1 140 ? -20.515 0.301 11.289 1.00 93.69 140 ASN A N 1
ATOM 1118 C CA . ASN A 1 140 ? -21.105 1.547 10.795 1.00 93.69 140 ASN A CA 1
ATOM 1119 C C . ASN A 1 140 ? -20.051 2.603 10.404 1.00 93.69 140 ASN A C 1
ATOM 1121 O O . ASN A 1 140 ? -20.397 3.768 10.244 1.00 93.69 140 ASN A O 1
ATOM 1125 N N . LEU A 1 141 ? -18.782 2.201 10.262 1.00 93.06 141 LEU A N 1
ATOM 1126 C CA . LEU A 1 141 ? -17.631 3.028 9.883 1.00 93.06 141 LEU A CA 1
ATOM 1127 C C . LEU A 1 141 ? -17.187 4.058 10.931 1.00 93.06 141 LEU A C 1
ATOM 1129 O O . LEU A 1 141 ? -16.310 4.876 10.652 1.00 93.06 141 LEU A O 1
ATOM 1133 N N . MET A 1 142 ? -17.737 3.998 12.145 1.00 95.06 142 MET A N 1
ATOM 1134 C CA . MET A 1 142 ? -17.322 4.865 13.246 1.00 95.06 142 MET A CA 1
ATOM 1135 C C . MET A 1 142 ? -15.985 4.412 13.826 1.00 95.06 142 MET A C 1
ATOM 1137 O O . MET A 1 142 ? -15.784 3.229 14.104 1.00 95.06 142 MET A O 1
ATOM 1141 N N . ILE A 1 143 ? -15.080 5.360 14.050 1.00 96.25 143 ILE A N 1
ATOM 1142 C CA . ILE A 1 143 ? -13.791 5.110 14.692 1.00 96.25 143 ILE A CA 1
ATOM 1143 C C . ILE A 1 143 ? -14.013 5.033 16.208 1.00 96.25 143 ILE A C 1
ATOM 1145 O O . ILE A 1 143 ? -14.343 6.021 16.863 1.00 96.25 143 ILE A O 1
ATOM 1149 N N . LEU A 1 144 ? -13.838 3.837 16.763 1.00 97.06 144 LEU A N 1
ATOM 1150 C CA . LEU A 1 144 ? -13.997 3.532 18.185 1.00 97.06 144 LEU A CA 1
ATOM 1151 C C . LEU A 1 144 ? -12.753 3.890 19.004 1.00 97.06 144 LEU A C 1
ATOM 1153 O O . LEU A 1 144 ? -12.866 4.329 20.146 1.00 97.06 144 LEU A O 1
ATOM 1157 N N . ALA A 1 145 ? -11.577 3.677 18.413 1.00 96.75 145 ALA A N 1
ATOM 1158 C CA . ALA A 1 145 ? -10.276 3.952 19.009 1.00 96.75 145 ALA A CA 1
ATOM 1159 C C . ALA A 1 145 ? -9.295 4.448 17.949 1.00 96.75 145 ALA A C 1
ATOM 1161 O O . ALA A 1 145 ? -9.354 4.002 16.802 1.00 96.75 145 ALA A O 1
ATOM 1162 N N . SER A 1 146 ? -8.387 5.335 18.351 1.00 94.19 146 SER A N 1
ATOM 1163 C CA . SER A 1 146 ? -7.313 5.866 17.504 1.00 94.19 146 SER A CA 1
ATOM 1164 C C . SER A 1 146 ? -6.107 6.302 18.341 1.00 94.19 146 SER A C 1
ATOM 1166 O O . SER A 1 146 ? -6.258 6.525 19.550 1.00 94.19 146 SER A O 1
ATOM 1168 N N . ALA A 1 147 ? -4.918 6.451 17.745 1.00 89.94 147 ALA A N 1
ATOM 1169 C CA . ALA A 1 147 ? -3.833 7.152 18.429 1.00 89.94 147 ALA A CA 1
ATOM 1170 C C . ALA A 1 147 ? -4.108 8.665 18.493 1.00 89.94 147 ALA A C 1
ATOM 1172 O O . ALA A 1 147 ? -3.847 9.271 19.538 1.00 89.94 147 ALA A O 1
ATOM 1173 N N . ASP A 1 148 ? -4.680 9.255 17.433 1.00 87.62 148 ASP A N 1
ATOM 1174 C CA . ASP A 1 148 ? -5.155 10.646 17.430 1.00 87.62 148 ASP A CA 1
ATOM 1175 C C . ASP A 1 148 ? -6.580 10.738 17.996 1.00 87.62 148 ASP A C 1
ATOM 1177 O O . ASP A 1 148 ? -7.548 10.231 17.429 1.00 87.62 148 ASP A O 1
ATOM 1181 N N . LEU A 1 149 ? -6.722 11.432 19.127 1.00 87.25 149 LEU A N 1
ATOM 1182 C CA . LEU A 1 149 ? -8.006 11.603 19.806 1.00 87.25 149 LEU A CA 1
ATOM 1183 C C . LEU A 1 149 ? -9.050 12.336 18.949 1.00 87.25 149 LEU A C 1
ATOM 1185 O O . LEU A 1 149 ? -10.241 12.158 19.192 1.00 87.25 149 LEU A O 1
ATOM 1189 N N . LYS A 1 150 ? -8.633 13.141 17.961 1.00 88.44 150 LYS A N 1
ATOM 1190 C CA . LYS A 1 150 ? -9.547 13.882 17.072 1.00 88.44 150 LYS A CA 1
ATOM 1191 C C . LYS A 1 150 ? -10.350 12.972 16.146 1.00 88.44 150 LYS A C 1
ATOM 1193 O O . LYS A 1 150 ? -11.432 13.357 15.713 1.00 88.44 150 LYS A O 1
ATOM 1198 N N . ASP A 1 151 ? -9.834 11.780 15.870 1.00 88.31 151 ASP A N 1
ATOM 1199 C CA . ASP A 1 151 ? -10.480 10.809 14.990 1.00 88.31 151 ASP A CA 1
ATOM 1200 C C . ASP A 1 151 ? -11.574 10.008 15.701 1.00 88.31 151 ASP A C 1
ATOM 1202 O O . ASP A 1 151 ? -12.442 9.422 15.057 1.00 88.31 151 ASP A O 1
ATOM 1206 N N . ILE A 1 152 ? -11.539 9.951 17.033 1.00 92.31 152 ILE A N 1
ATOM 1207 C CA . ILE A 1 152 ? -12.454 9.127 17.820 1.00 92.31 152 ILE A CA 1
ATOM 1208 C C . ILE A 1 152 ? -13.879 9.665 17.701 1.00 92.31 152 ILE A C 1
ATOM 1210 O O . ILE A 1 152 ? -14.118 10.870 17.763 1.00 92.31 152 ILE A O 1
ATOM 1214 N N . ALA A 1 153 ? -14.837 8.747 17.563 1.00 90.81 153 ALA A N 1
ATOM 1215 C CA . ALA A 1 153 ? -16.247 9.047 17.333 1.00 90.81 153 ALA A CA 1
ATOM 1216 C C . ALA A 1 153 ? -16.509 9.875 16.059 1.00 90.81 153 ALA A C 1
ATOM 1218 O O . ALA A 1 153 ? -17.583 10.456 15.916 1.00 90.81 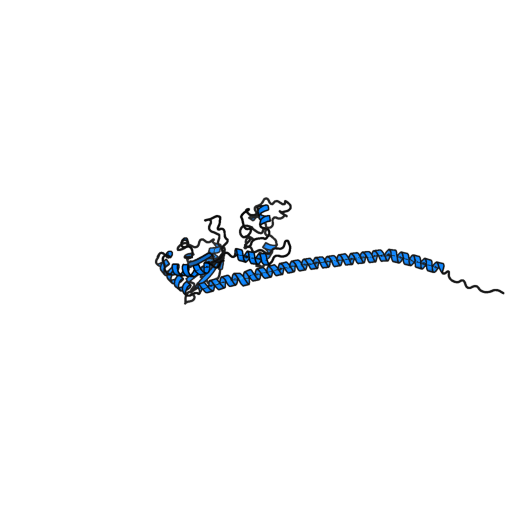153 ALA A O 1
ATOM 1219 N N . GLN A 1 154 ? -15.566 9.888 15.111 1.00 89.06 154 GLN A N 1
ATOM 1220 C CA . GLN A 1 154 ? -15.791 10.344 13.743 1.00 89.06 154 GLN A CA 1
ATOM 1221 C C . GLN A 1 154 ? -16.015 9.145 12.819 1.00 89.06 154 GLN A C 1
ATOM 1223 O O . GLN A 1 154 ? -15.533 8.037 13.072 1.00 89.06 154 GLN A O 1
ATOM 1228 N N . SER A 1 155 ? -16.742 9.364 11.725 1.00 87.12 155 SER A N 1
ATOM 1229 C CA . SER A 1 155 ? -16.795 8.388 10.637 1.00 87.12 155 SER A CA 1
ATOM 1230 C C . SER A 1 155 ? -15.453 8.375 9.911 1.00 87.12 155 SER A C 1
ATOM 1232 O O . SER A 1 155 ? -14.897 9.434 9.618 1.00 87.12 155 SER A O 1
ATOM 1234 N N . ALA A 1 156 ? -14.954 7.192 9.554 1.00 82.94 156 ALA A N 1
ATOM 1235 C CA . ALA A 1 156 ? -13.789 7.080 8.687 1.00 82.94 156 ALA A CA 1
ATOM 1236 C C . ALA A 1 156 ? -14.083 7.757 7.334 1.00 82.94 156 ALA A C 1
ATOM 1238 O O . ALA A 1 156 ? -14.942 7.301 6.573 1.00 82.94 156 ALA A O 1
ATOM 1239 N N . VAL A 1 157 ? -13.393 8.864 7.046 1.00 80.12 157 VAL A N 1
ATOM 1240 C CA . VAL A 1 157 ? -13.522 9.592 5.777 1.00 80.12 157 VAL A CA 1
ATOM 1241 C C . VAL A 1 157 ? -12.767 8.812 4.707 1.00 80.12 157 VAL A C 1
ATOM 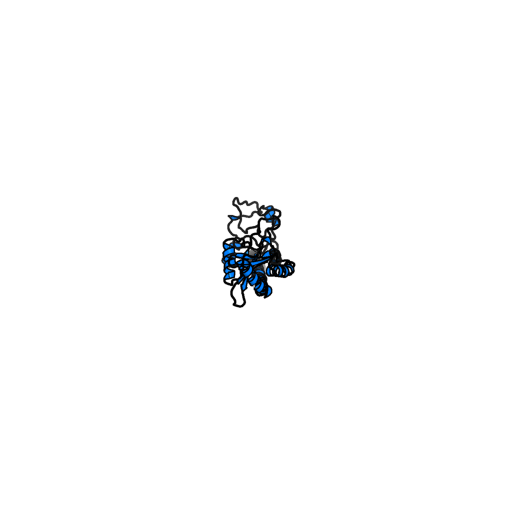1243 O O . VAL A 1 157 ? -11.540 8.754 4.715 1.00 80.12 157 VAL A O 1
ATOM 1246 N N . LEU A 1 158 ? -13.513 8.163 3.818 1.00 82.06 158 LEU A N 1
ATOM 1247 C CA . LEU A 1 158 ? -12.988 7.297 2.767 1.00 82.06 158 LEU A CA 1
ATOM 1248 C C . LEU A 1 158 ? -13.746 7.551 1.462 1.00 82.06 158 LEU A C 1
ATOM 1250 O O . LEU A 1 158 ? -14.959 7.788 1.484 1.00 82.06 158 LEU A O 1
ATOM 1254 N N . SER A 1 159 ? -13.041 7.433 0.334 1.00 85.38 159 SER A N 1
ATOM 1255 C CA . SER A 1 159 ? -13.658 7.367 -0.993 1.00 85.38 159 SER A CA 1
ATOM 1256 C C . SER A 1 159 ? -14.654 6.201 -1.080 1.00 85.38 159 SER A C 1
ATOM 1258 O O . SER A 1 159 ? -14.586 5.240 -0.308 1.00 85.38 159 SER A O 1
ATOM 1260 N N . GLU A 1 160 ? -15.583 6.255 -2.037 1.00 87.38 160 GLU A N 1
ATOM 1261 C CA . GLU A 1 160 ? -16.565 5.177 -2.236 1.00 87.38 160 GLU A CA 1
ATOM 1262 C C . GLU A 1 160 ? -15.900 3.816 -2.512 1.00 87.38 160 GLU A C 1
ATOM 1264 O O . GLU A 1 160 ? -16.365 2.785 -2.026 1.00 87.38 160 GLU A O 1
ATOM 1269 N N . GLU A 1 161 ? -14.779 3.797 -3.239 1.00 87.75 161 GLU A N 1
ATOM 1270 C CA . GLU A 1 161 ? -13.988 2.581 -3.466 1.00 87.75 161 GLU A CA 1
ATOM 1271 C C . GLU A 1 161 ? -13.400 2.044 -2.155 1.00 87.75 161 GLU A C 1
ATOM 1273 O O . GLU A 1 161 ? -13.605 0.880 -1.803 1.00 87.75 161 GLU A O 1
ATOM 1278 N N . ASN A 1 162 ? -12.749 2.905 -1.373 1.00 89.62 162 ASN A N 1
ATOM 1279 C CA . ASN A 1 162 ? -12.158 2.514 -0.097 1.00 89.62 162 ASN A CA 1
ATOM 1280 C C . ASN A 1 162 ? -13.206 2.065 0.928 1.00 89.62 162 ASN A C 1
ATOM 1282 O O . ASN A 1 162 ? -12.930 1.183 1.741 1.00 89.62 162 ASN A O 1
ATOM 1286 N N . ARG A 1 163 ? -14.430 2.605 0.870 1.00 91.50 163 ARG A N 1
ATOM 1287 C CA . ARG A 1 163 ? -15.550 2.131 1.691 1.00 91.50 163 ARG A CA 1
ATOM 1288 C C . ARG A 1 163 ? -15.947 0.699 1.334 1.00 91.50 163 ARG A C 1
ATOM 1290 O O . ARG A 1 163 ? -16.204 -0.094 2.236 1.00 91.50 163 ARG A O 1
ATOM 1297 N N . LYS A 1 164 ? -15.961 0.340 0.044 1.00 92.75 164 LYS A N 1
ATOM 1298 C CA . LYS A 1 164 ? -16.205 -1.049 -0.391 1.00 92.75 164 LYS A CA 1
ATOM 1299 C C . LYS A 1 164 ? -15.122 -1.989 0.130 1.00 92.75 164 LYS A C 1
ATOM 1301 O O . LYS A 1 164 ? -15.462 -3.040 0.666 1.00 92.75 164 LYS A O 1
ATOM 1306 N N . HIS A 1 165 ? -13.852 -1.589 0.043 1.00 92.94 165 HIS A N 1
ATOM 1307 C CA . HIS A 1 165 ? -12.749 -2.362 0.616 1.00 92.94 165 HIS A CA 1
ATOM 1308 C C . HIS A 1 165 ? -12.916 -2.548 2.125 1.00 92.94 165 HIS A C 1
ATOM 1310 O O . HIS A 1 165 ? -12.899 -3.676 2.606 1.00 92.94 165 HIS A O 1
ATOM 1316 N N . LEU A 1 166 ? -13.165 -1.472 2.875 1.00 94.44 166 LEU A N 1
ATOM 1317 C CA . LEU A 1 166 ? -13.377 -1.569 4.319 1.00 94.44 166 LEU A CA 1
ATOM 1318 C C . LEU A 1 166 ? -14.578 -2.464 4.671 1.00 94.44 166 LEU A C 1
ATOM 1320 O O . LEU A 1 166 ? -14.494 -3.256 5.605 1.00 94.44 166 LEU A O 1
ATOM 1324 N N . ASN A 1 167 ? -15.661 -2.419 3.892 1.00 94.75 167 ASN A N 1
ATOM 1325 C CA . ASN A 1 167 ? -16.808 -3.305 4.091 1.00 94.75 167 ASN A CA 1
ATOM 1326 C C . ASN A 1 167 ? -16.476 -4.791 3.875 1.00 94.75 167 ASN A C 1
ATOM 1328 O O . ASN A 1 167 ? -16.998 -5.641 4.599 1.00 94.75 167 ASN A O 1
ATOM 1332 N N . GLY A 1 168 ? -15.574 -5.113 2.941 1.00 96.38 168 GLY A N 1
ATOM 1333 C CA . GLY A 1 168 ? -15.055 -6.474 2.761 1.00 96.38 168 GLY A CA 1
ATOM 1334 C C . GLY A 1 168 ? -14.395 -7.024 4.031 1.00 96.38 168 GLY A C 1
ATOM 1335 O O . GLY A 1 168 ? -14.536 -8.205 4.349 1.00 96.38 168 GLY A O 1
ATOM 1336 N N . VAL A 1 169 ? -13.777 -6.159 4.844 1.00 97.81 169 VAL A N 1
ATOM 1337 C CA . VAL A 1 169 ? -13.173 -6.559 6.127 1.00 97.81 169 VAL A CA 1
ATOM 1338 C C . VAL A 1 169 ? -14.214 -7.093 7.104 1.00 97.81 169 VAL A C 1
ATOM 1340 O O . VAL A 1 169 ? -13.968 -8.095 7.775 1.00 97.81 169 VAL A O 1
ATOM 1343 N N . PHE A 1 170 ? -15.409 -6.499 7.151 1.00 97.38 170 PHE A N 1
ATOM 1344 C CA . PHE A 1 170 ? -16.496 -7.002 7.998 1.00 97.38 170 PHE A CA 1
ATOM 1345 C C . PHE A 1 170 ? -17.045 -8.360 7.537 1.00 97.38 170 PHE A C 1
ATOM 1347 O O . PHE A 1 170 ? -17.734 -9.022 8.308 1.00 97.38 170 PHE A O 1
ATOM 1354 N N . SER A 1 171 ? -16.694 -8.795 6.321 1.00 96.00 171 SER A N 1
ATOM 1355 C CA . SER A 1 171 ? -16.952 -10.144 5.796 1.00 96.00 171 SER A CA 1
ATOM 1356 C C . SER A 1 171 ? -15.779 -11.112 6.031 1.00 96.00 171 SER A C 1
ATOM 1358 O O . SER A 1 171 ? -15.812 -12.249 5.570 1.00 96.00 171 SER A O 1
ATOM 1360 N N . GLY A 1 172 ? -14.740 -10.682 6.757 1.00 96.31 172 GLY A N 1
ATOM 1361 C CA . GLY A 1 172 ? -13.567 -11.487 7.105 1.00 96.31 172 GLY A CA 1
ATOM 1362 C C . GLY A 1 172 ? -12.349 -11.282 6.199 1.00 96.31 172 GLY A C 1
ATOM 1363 O O . GLY A 1 172 ? -11.329 -11.947 6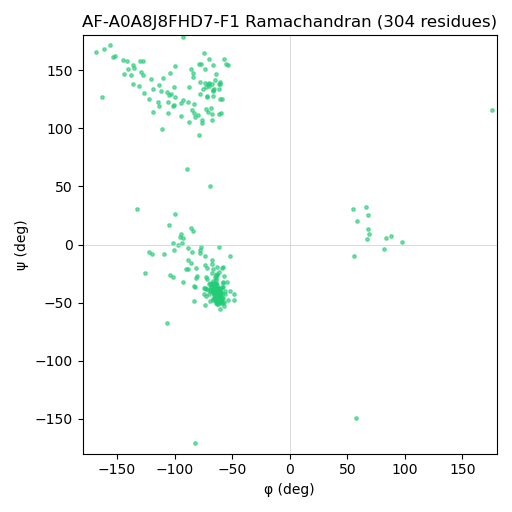.396 1.00 96.31 172 GLY A O 1
ATOM 1364 N N . GLU A 1 173 ? -12.418 -10.378 5.221 1.00 97.31 173 GLU A N 1
ATOM 1365 C CA . GLU A 1 173 ? -11.317 -10.139 4.286 1.00 97.31 173 GLU A CA 1
ATOM 1366 C C . GLU A 1 173 ? -10.205 -9.268 4.888 1.00 97.31 173 GLU A C 1
ATOM 1368 O O . GLU A 1 173 ? -10.417 -8.455 5.786 1.00 97.31 173 GLU A O 1
ATOM 1373 N N . LYS A 1 174 ? -8.988 -9.410 4.358 1.00 97.06 174 LYS A N 1
ATOM 1374 C CA . LYS A 1 174 ? -7.851 -8.540 4.683 1.00 97.06 174 LYS A CA 1
ATOM 1375 C C . LYS A 1 174 ? -7.651 -7.565 3.537 1.00 97.06 174 LYS A C 1
ATOM 1377 O O . LYS A 1 174 ? -7.586 -7.992 2.388 1.00 97.06 174 LYS A O 1
ATOM 1382 N N . GLN A 1 175 ? -7.561 -6.278 3.841 1.00 95.94 175 GLN A N 1
ATOM 1383 C CA . GLN A 1 175 ? -7.608 -5.224 2.831 1.00 95.94 175 GLN A CA 1
ATOM 1384 C C . GLN A 1 175 ? -6.459 -4.238 3.037 1.00 95.94 175 GLN A C 1
ATOM 1386 O O . GLN A 1 175 ? -6.151 -3.854 4.164 1.00 95.94 175 GLN A O 1
ATOM 1391 N N . LEU A 1 176 ? -5.805 -3.853 1.940 1.00 91.94 176 LEU A N 1
ATOM 1392 C CA . LEU A 1 176 ? -4.815 -2.780 1.918 1.00 91.94 176 LEU A CA 1
ATOM 1393 C C . LEU A 1 176 ? -5.474 -1.576 1.253 1.00 91.94 176 LEU A C 1
ATOM 1395 O O . LEU A 1 176 ? -5.791 -1.623 0.068 1.00 91.94 176 LEU A O 1
ATOM 1399 N N . ILE A 1 177 ? -5.695 -0.516 2.019 1.00 90.38 177 ILE A N 1
ATOM 1400 C CA . ILE A 1 177 ? -6.481 0.641 1.593 1.00 90.38 177 ILE A CA 1
ATOM 1401 C C . ILE A 1 177 ? -5.545 1.842 1.499 1.00 90.38 177 ILE A C 1
ATOM 1403 O O . ILE A 1 177 ? -4.937 2.226 2.496 1.00 90.38 177 ILE A O 1
ATOM 1407 N N . LYS A 1 178 ? -5.410 2.441 0.313 1.00 85.94 178 LYS A N 1
ATOM 1408 C CA . LYS A 1 178 ? -4.664 3.697 0.136 1.00 85.94 178 LYS A CA 1
ATOM 1409 C C . LYS A 1 178 ? -5.479 4.834 0.746 1.00 85.94 178 LYS A C 1
ATOM 1411 O O . LYS A 1 178 ? -6.647 4.991 0.409 1.00 85.94 178 LYS A O 1
ATOM 1416 N N . ILE A 1 179 ? -4.876 5.621 1.627 1.00 82.19 179 ILE A N 1
ATOM 1417 C CA . ILE A 1 179 ? -5.527 6.762 2.272 1.00 82.19 179 ILE A CA 1
ATOM 1418 C C . ILE A 1 179 ? -4.992 8.028 1.622 1.00 82.19 179 ILE A C 1
ATOM 1420 O O . ILE A 1 179 ? -3.778 8.231 1.528 1.00 82.19 179 ILE A O 1
ATOM 1424 N N . GLU A 1 180 ? -5.902 8.886 1.189 1.00 70.00 180 GLU A N 1
ATOM 1425 C CA . GLU A 1 180 ? -5.558 10.236 0.763 1.00 70.00 180 GLU A CA 1
ATOM 1426 C C . GLU A 1 180 ? -5.196 11.052 2.010 1.00 70.00 180 GLU A C 1
ATOM 1428 O O . GLU A 1 180 ? -5.913 11.034 3.012 1.00 70.00 180 GLU A O 1
ATOM 1433 N N . GLY A 1 181 ? -4.032 11.705 2.001 1.00 58.56 181 GLY A N 1
ATOM 1434 C CA . GLY A 1 181 ? -3.603 12.517 3.140 1.00 58.56 181 GLY A CA 1
ATOM 1435 C C . GLY A 1 181 ? -4.606 13.643 3.402 1.00 58.56 181 GLY A C 1
ATOM 1436 O O . GLY A 1 181 ? -5.071 14.276 2.458 1.00 58.56 181 GLY A O 1
ATOM 1437 N N . SER A 1 182 ? -4.938 13.911 4.671 1.00 43.78 182 SER A N 1
ATOM 1438 C CA . SER A 1 182 ? -5.811 15.046 4.999 1.00 43.78 182 SER A CA 1
ATOM 1439 C C . SER A 1 182 ? -5.147 16.356 4.558 1.00 43.78 182 SER A C 1
ATOM 1441 O O . SER A 1 182 ? -3.954 16.552 4.800 1.00 43.78 182 SER A O 1
ATOM 1443 N N . GLU A 1 183 ? -5.915 17.275 3.973 1.00 39.44 183 GLU A N 1
ATOM 1444 C CA . GLU A 1 183 ? -5.441 18.570 3.453 1.00 39.44 183 GLU A CA 1
ATOM 1445 C C . GLU A 1 183 ? -4.823 19.511 4.512 1.00 39.44 183 GLU A C 1
ATOM 1447 O O . GLU A 1 183 ? -4.356 20.602 4.190 1.00 39.44 183 GLU A O 1
ATOM 1452 N N . SER A 1 184 ? -4.801 19.123 5.789 1.00 34.53 184 SER A N 1
ATOM 1453 C CA . SER A 1 184 ? -4.611 20.051 6.906 1.00 34.53 184 SER A CA 1
ATOM 1454 C C . SER A 1 184 ? -3.176 20.534 7.154 1.00 34.53 184 SER A C 1
ATOM 1456 O O . SER A 1 184 ? -2.976 21.384 8.022 1.00 34.53 184 SER A O 1
ATOM 1458 N N . THR A 1 185 ? -2.156 20.087 6.410 1.00 30.67 185 THR A N 1
ATOM 1459 C CA . THR A 1 185 ? -0.860 20.796 6.371 1.00 30.67 185 THR A CA 1
ATOM 1460 C C . THR A 1 185 ? -0.012 20.371 5.172 1.00 30.67 185 THR A C 1
ATOM 1462 O O . THR A 1 185 ? 0.300 19.192 5.008 1.00 30.67 185 THR A O 1
ATOM 1465 N N . PHE A 1 186 ? 0.453 21.344 4.383 1.00 37.69 186 PHE A N 1
ATOM 1466 C CA . PHE A 1 186 ? 1.340 21.183 3.214 1.00 37.69 186 PHE A CA 1
ATOM 1467 C C . PHE A 1 186 ? 2.631 20.365 3.468 1.00 37.69 186 PHE A C 1
ATOM 1469 O O . PHE A 1 186 ? 3.307 19.979 2.526 1.00 37.69 186 PHE A O 1
ATOM 1476 N N . GLN A 1 187 ? 2.968 20.038 4.721 1.00 34.53 187 GLN A N 1
ATOM 1477 C CA . GLN A 1 187 ? 4.159 19.264 5.102 1.00 34.53 187 GLN A CA 1
ATOM 1478 C C . GLN A 1 187 ? 3.885 17.776 5.419 1.00 34.53 187 GLN A C 1
ATOM 1480 O O . GLN A 1 187 ? 4.813 17.043 5.767 1.00 34.53 187 GLN A O 1
ATOM 1485 N N . GLN A 1 188 ? 2.638 17.299 5.299 1.00 43.22 188 GLN A N 1
ATOM 1486 C CA . GLN A 1 188 ? 2.255 15.916 5.633 1.00 43.22 188 GLN A CA 1
ATOM 1487 C C . GLN A 1 188 ? 1.399 15.208 4.571 1.00 43.22 188 GLN A C 1
ATOM 1489 O O . GLN A 1 188 ? 0.669 14.272 4.894 1.00 43.22 188 GLN A O 1
ATOM 1494 N N . ARG A 1 189 ? 1.560 15.536 3.281 1.00 51.31 189 ARG A N 1
ATOM 1495 C CA . ARG A 1 189 ? 1.115 14.658 2.177 1.00 51.31 189 ARG A CA 1
ATOM 1496 C C . ARG A 1 189 ? 1.983 13.394 2.093 1.00 51.31 189 ARG A C 1
ATOM 1498 O O . ARG A 1 189 ? 2.538 13.071 1.050 1.00 51.31 189 ARG A O 1
ATOM 1505 N N . LYS A 1 190 ? 2.177 12.694 3.216 1.00 60.00 190 LYS A N 1
ATOM 1506 C CA . LYS A 1 190 ? 2.848 11.401 3.229 1.00 60.00 190 LYS A CA 1
ATOM 1507 C C . LYS A 1 190 ? 1.809 10.341 2.879 1.00 60.00 190 LYS A C 1
ATOM 1509 O O . LYS A 1 190 ? 0.898 10.097 3.674 1.00 60.00 190 LYS A O 1
ATOM 1514 N N . PRO A 1 191 ? 1.951 9.701 1.719 1.00 65.00 191 PRO A N 1
ATOM 1515 C CA . PRO A 1 191 ? 1.054 8.650 1.292 1.00 65.00 191 PRO A CA 1
ATOM 1516 C C . PRO A 1 191 ? 1.085 7.549 2.340 1.00 65.00 191 PRO A C 1
ATOM 1518 O O . PRO A 1 191 ? 2.149 7.069 2.758 1.00 65.00 191 PRO A O 1
ATOM 1521 N N . SER A 1 192 ? -0.109 7.230 2.814 1.00 80.00 192 SER A N 1
ATOM 1522 C CA . SER A 1 192 ? -0.334 6.314 3.913 1.00 80.00 192 SER A CA 1
ATOM 1523 C C . SER A 1 192 ? -1.328 5.260 3.465 1.00 80.00 192 SER A C 1
ATOM 1525 O O . SER A 1 192 ? -2.232 5.522 2.676 1.00 80.00 192 SER A O 1
ATOM 1527 N N . PHE A 1 193 ? -1.144 4.051 3.963 1.00 87.75 193 PHE A N 1
ATOM 1528 C CA . PHE A 1 193 ? -2.024 2.928 3.702 1.00 87.75 193 PHE A CA 1
ATOM 1529 C C . PHE A 1 193 ? -2.573 2.434 5.028 1.00 87.75 193 PHE A C 1
ATOM 1531 O O . PHE A 1 193 ? -1.837 2.381 6.014 1.00 87.75 193 PHE A O 1
ATOM 1538 N N . PHE A 1 194 ? -3.835 2.022 5.045 1.00 92.44 194 PHE A N 1
ATOM 1539 C CA . PHE A 1 194 ? -4.332 1.147 6.089 1.00 92.44 194 PHE A CA 1
ATOM 1540 C C . PHE A 1 194 ? -4.101 -0.301 5.684 1.00 92.44 194 PHE A C 1
ATOM 1542 O O . PHE A 1 194 ? -4.589 -0.759 4.652 1.00 92.44 194 PHE A O 1
ATOM 1549 N N . VAL A 1 195 ? -3.386 -1.032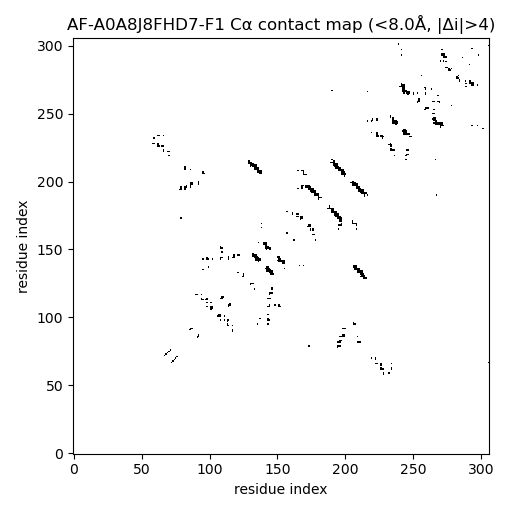 6.531 1.00 94.62 195 VAL A N 1
ATOM 1550 C CA . VAL A 1 195 ? -3.444 -2.493 6.550 1.00 94.62 195 VAL A CA 1
ATOM 1551 C C . VAL A 1 195 ? -4.596 -2.852 7.471 1.00 94.62 195 VAL A C 1
ATOM 1553 O O . VAL A 1 195 ? -4.479 -2.696 8.686 1.00 94.62 195 VAL A O 1
ATOM 1556 N N . THR A 1 196 ? -5.714 -3.287 6.901 1.00 97.25 196 THR A N 1
ATOM 1557 C CA . THR A 1 196 ? -6.955 -3.514 7.639 1.00 97.25 196 THR A CA 1
ATOM 1558 C C . THR A 1 196 ? -7.300 -4.995 7.695 1.00 97.25 196 THR A C 1
ATOM 1560 O O . THR A 1 196 ? -7.266 -5.702 6.685 1.00 97.25 196 THR A O 1
ATOM 1563 N N . VAL A 1 197 ? -7.626 -5.474 8.893 1.00 98.50 197 VAL A N 1
ATOM 1564 C CA . VAL A 1 197 ? -7.966 -6.875 9.169 1.00 98.50 197 VAL A CA 1
ATOM 1565 C C . VAL A 1 197 ? -9.196 -6.955 10.083 1.00 98.50 197 VAL A C 1
ATOM 1567 O O . VAL A 1 197 ? -9.451 -6.014 10.843 1.00 98.50 197 VAL A O 1
ATOM 1570 N N . PRO A 1 198 ? -9.965 -8.056 10.041 1.00 98.50 198 PRO A N 1
ATOM 1571 C CA . PRO A 1 198 ? -11.103 -8.234 10.931 1.00 98.50 198 PRO A CA 1
ATOM 1572 C C . PRO A 1 198 ? -10.637 -8.465 12.368 1.00 98.50 198 PRO A C 1
ATOM 1574 O O . PRO A 1 198 ? -9.705 -9.231 12.618 1.00 98.50 198 PRO A O 1
ATOM 1577 N N . VAL A 1 199 ? -11.337 -7.846 13.313 1.00 98.62 199 VAL A N 1
ATOM 1578 C CA . VAL A 1 199 ? -11.295 -8.212 14.730 1.00 98.62 199 VAL A CA 1
ATOM 1579 C C . VAL A 1 199 ? -12.449 -9.161 14.975 1.00 98.62 199 VAL A C 1
ATOM 1581 O O . VAL A 1 199 ? -13.606 -8.808 14.726 1.00 98.62 199 VAL A O 1
ATOM 1584 N N . LYS A 1 200 ? -12.125 -10.360 15.448 1.00 98.19 200 LYS A N 1
ATOM 1585 C CA . LYS A 1 200 ? -13.105 -11.398 15.740 1.00 98.19 200 LYS A CA 1
ATOM 1586 C C . LYS A 1 200 ? -13.227 -11.622 17.235 1.00 98.19 200 LYS A C 1
ATOM 1588 O O . LYS A 1 200 ? -12.232 -11.541 17.954 1.00 98.19 200 LYS A O 1
ATOM 1593 N N . ASP A 1 201 ? -14.438 -11.892 17.695 1.00 95.94 201 ASP A N 1
ATOM 1594 C CA . ASP A 1 201 ? -14.665 -12.293 19.076 1.00 95.94 201 ASP A CA 1
ATOM 1595 C C . ASP A 1 201 ? -14.402 -13.797 19.294 1.00 95.94 201 ASP A C 1
ATOM 1597 O O . ASP A 1 201 ? -13.876 -14.507 18.434 1.00 95.94 201 ASP A O 1
ATOM 1601 N N . LYS A 1 202 ? -14.759 -14.298 20.481 1.00 93.88 202 LYS A N 1
ATOM 1602 C CA . LYS A 1 202 ? -14.578 -15.710 20.859 1.00 93.88 202 LYS A CA 1
ATOM 1603 C C . LYS A 1 202 ? -15.461 -16.680 20.063 1.00 93.88 202 LYS A C 1
ATOM 1605 O O . LYS A 1 202 ? -15.172 -17.873 20.078 1.00 93.88 202 LYS A O 1
ATOM 1610 N N . ASN A 1 203 ? -16.507 -16.186 19.403 1.00 95.50 203 ASN A N 1
ATOM 1611 C CA . ASN A 1 203 ? -17.419 -16.964 18.568 1.00 95.50 203 ASN A CA 1
ATOM 1612 C C . ASN A 1 203 ? -17.020 -16.927 17.081 1.00 95.50 203 ASN A C 1
ATOM 1614 O O . ASN A 1 203 ? -17.742 -17.470 16.252 1.00 95.50 203 ASN A O 1
ATOM 1618 N N . ASP A 1 204 ? -15.867 -16.329 16.749 1.00 95.56 204 ASP A N 1
ATOM 1619 C CA . ASP A 1 204 ? -15.396 -16.064 15.380 1.00 95.56 204 ASP A CA 1
ATOM 1620 C C . ASP A 1 204 ? -16.237 -15.011 14.623 1.00 95.56 204 ASP A C 1
ATOM 1622 O O . ASP A 1 204 ? -16.055 -14.813 13.418 1.00 95.56 204 ASP A O 1
ATOM 1626 N N . ASP A 1 205 ? -17.093 -14.262 15.331 1.00 97.06 205 ASP A N 1
ATOM 1627 C CA . ASP A 1 205 ? -17.880 -13.179 14.749 1.00 97.06 205 ASP A CA 1
ATOM 1628 C C . ASP A 1 205 ? -17.011 -11.934 14.556 1.00 97.06 205 ASP A C 1
ATOM 1630 O O . ASP A 1 205 ? -16.339 -11.466 15.478 1.00 97.06 205 ASP A O 1
ATOM 1634 N N . VAL A 1 206 ? -17.036 -11.349 13.353 1.00 98.25 206 VAL A N 1
ATOM 1635 C CA . VAL A 1 206 ? -16.344 -10.078 13.095 1.00 98.25 206 VAL A CA 1
ATOM 1636 C C . VAL A 1 206 ? -17.093 -8.955 13.812 1.00 98.25 206 VAL A C 1
ATOM 1638 O O . VAL A 1 206 ? -18.227 -8.632 13.447 1.00 98.25 206 VAL A O 1
ATOM 1641 N N . ILE A 1 207 ? -16.459 -8.342 14.812 1.00 97.75 207 ILE A N 1
ATOM 1642 C CA . ILE A 1 207 ? -17.052 -7.288 15.654 1.00 97.75 207 ILE A CA 1
ATOM 1643 C C . ILE A 1 207 ? -16.587 -5.881 15.262 1.00 97.75 207 ILE A C 1
ATOM 1645 O O . ILE A 1 207 ? -17.332 -4.916 15.416 1.00 97.75 207 ILE A O 1
ATOM 1649 N N . ALA A 1 208 ? -15.383 -5.761 14.705 1.00 98.12 208 ALA A N 1
ATOM 1650 C CA . ALA A 1 208 ? -14.791 -4.502 14.266 1.00 98.12 208 ALA A CA 1
ATOM 1651 C C . ALA A 1 208 ? -13.727 -4.758 13.185 1.00 98.12 208 ALA A C 1
ATOM 1653 O O . ALA A 1 208 ? -13.341 -5.897 12.925 1.00 98.12 208 ALA A O 1
ATOM 1654 N N . ALA A 1 209 ? -13.232 -3.692 12.568 1.00 98.38 209 ALA A N 1
ATOM 1655 C CA . ALA A 1 209 ? -12.057 -3.703 11.712 1.00 98.38 209 ALA A CA 1
ATOM 1656 C C . ALA A 1 209 ? -10.899 -3.028 12.452 1.00 98.38 209 ALA A C 1
ATOM 1658 O O . ALA A 1 209 ? -11.055 -1.933 12.992 1.00 98.38 209 ALA A O 1
ATOM 1659 N N . PHE A 1 210 ? -9.732 -3.666 12.466 1.00 97.88 210 PHE A N 1
ATOM 1660 C CA . PHE A 1 210 ? -8.500 -3.067 12.964 1.00 97.88 210 PHE A CA 1
ATOM 1661 C C . PHE A 1 210 ? -7.657 -2.613 11.778 1.00 97.88 210 PHE A C 1
ATOM 1663 O O . PHE A 1 210 ? -7.291 -3.422 10.925 1.00 97.88 210 PHE A O 1
ATOM 1670 N N . ALA A 1 211 ? -7.377 -1.316 11.713 1.00 95.56 211 ALA A N 1
ATOM 1671 C CA . ALA A 1 211 ? -6.611 -0.680 10.657 1.00 95.56 211 ALA A CA 1
ATOM 1672 C C . ALA A 1 211 ? -5.301 -0.133 11.220 1.00 95.56 211 ALA A C 1
ATOM 1674 O O . ALA A 1 211 ? -5.296 0.697 12.124 1.00 95.56 211 ALA A O 1
ATOM 1675 N N . LEU A 1 212 ? -4.184 -0.571 10.655 1.00 92.25 212 LEU A N 1
ATOM 1676 C CA . LEU A 1 212 ? -2.866 -0.048 10.979 1.00 92.25 212 LEU A CA 1
ATOM 1677 C C . LEU A 1 212 ? -2.436 0.941 9.897 1.00 92.25 212 LEU A C 1
ATOM 1679 O O . LEU A 1 212 ? -2.336 0.548 8.734 1.00 92.25 212 LEU A O 1
ATOM 1683 N N . GLN A 1 213 ? -2.173 2.198 10.259 1.00 89.38 213 GLN A N 1
ATOM 1684 C CA . GLN A 1 213 ? -1.687 3.190 9.306 1.00 89.38 213 GLN A CA 1
ATOM 1685 C C . GLN A 1 213 ? -0.179 3.069 9.142 1.00 89.38 213 GLN A C 1
ATOM 1687 O O . GLN A 1 213 ? 0.575 3.227 10.104 1.00 89.38 213 GLN A O 1
ATOM 1692 N N . ILE A 1 214 ? 0.259 2.821 7.912 1.00 86.94 214 ILE A N 1
ATOM 1693 C CA . ILE A 1 214 ? 1.670 2.691 7.566 1.00 86.94 214 ILE A CA 1
ATOM 1694 C C . ILE A 1 214 ? 2.032 3.583 6.384 1.00 86.94 214 ILE A C 1
ATOM 1696 O O . ILE A 1 214 ? 1.230 3.779 5.472 1.00 86.94 214 ILE A O 1
ATOM 1700 N N . SER A 1 215 ? 3.270 4.077 6.360 1.00 85.00 215 SER A N 1
ATOM 1701 C CA . SER A 1 215 ? 3.840 4.724 5.174 1.00 85.00 215 SER A CA 1
ATOM 1702 C C . SER A 1 215 ? 4.952 3.841 4.597 1.00 85.00 215 SER A C 1
ATOM 1704 O O . SER A 1 215 ? 6.076 3.852 5.110 1.00 85.00 215 SER A O 1
ATOM 1706 N N . PRO A 1 216 ? 4.674 3.058 3.537 1.00 84.94 216 PRO A N 1
ATOM 1707 C CA . PRO A 1 216 ? 5.649 2.133 2.971 1.00 84.94 216 PRO A CA 1
ATOM 1708 C C . PRO A 1 216 ? 6.693 2.824 2.099 1.00 84.94 216 PRO A C 1
ATOM 1710 O O . PRO A 1 216 ? 7.630 2.164 1.668 1.00 84.94 216 PRO A O 1
ATOM 1713 N N . LEU A 1 217 ? 6.578 4.135 1.861 1.00 85.94 217 LEU A N 1
ATOM 1714 C CA . LEU A 1 217 ? 7.426 4.885 0.934 1.00 85.94 217 LEU A CA 1
ATOM 1715 C C . LEU A 1 217 ? 8.923 4.611 1.138 1.00 85.94 217 LEU A C 1
ATOM 1717 O O . LEU A 1 217 ? 9.630 4.307 0.185 1.00 85.94 217 LEU A O 1
ATOM 1721 N N . LYS A 1 218 ? 9.419 4.646 2.383 1.00 86.25 218 LYS A N 1
ATOM 1722 C CA . LYS A 1 218 ? 10.836 4.347 2.665 1.00 86.25 218 LYS A CA 1
ATOM 1723 C C . LYS A 1 218 ? 11.231 2.933 2.237 1.00 86.25 218 LYS A C 1
ATOM 1725 O O . LYS A 1 218 ? 12.320 2.737 1.708 1.00 86.25 218 LYS A O 1
ATOM 1730 N N . GLN A 1 219 ? 10.359 1.959 2.480 1.00 87.12 219 GLN A N 1
ATOM 1731 C CA . GLN A 1 219 ? 10.607 0.564 2.144 1.00 87.12 219 GLN A CA 1
ATOM 1732 C C . GLN A 1 219 ? 10.480 0.318 0.641 1.00 87.12 219 GLN A C 1
ATOM 1734 O O . GLN A 1 219 ? 11.338 -0.341 0.070 1.00 87.12 219 GLN A O 1
ATOM 1739 N N . PHE A 1 220 ? 9.475 0.896 -0.013 1.00 90.00 220 PHE A N 1
ATOM 1740 C CA . PHE A 1 220 ? 9.313 0.836 -1.464 1.00 90.00 220 PHE A CA 1
ATOM 1741 C C . PHE A 1 220 ? 10.495 1.476 -2.185 1.00 90.00 220 PHE A C 1
ATOM 1743 O O . PHE A 1 220 ? 11.041 0.866 -3.097 1.00 90.00 220 PHE A O 1
ATOM 1750 N N . ASN A 1 221 ? 10.970 2.631 -1.712 1.00 90.56 221 ASN A N 1
ATOM 1751 C CA . ASN A 1 221 ? 12.184 3.255 -2.232 1.00 90.56 221 ASN A CA 1
ATOM 1752 C C . ASN A 1 221 ? 13.403 2.350 -2.044 1.00 90.56 221 ASN A C 1
ATOM 1754 O O . ASN A 1 221 ? 14.182 2.183 -2.973 1.00 90.56 221 ASN A O 1
ATOM 1758 N N . TYR A 1 222 ? 13.571 1.743 -0.865 1.00 89.75 222 TYR A N 1
ATOM 1759 C CA . TYR A 1 222 ? 14.682 0.824 -0.617 1.00 89.75 222 TYR A CA 1
ATOM 1760 C C . TYR A 1 222 ? 14.664 -0.376 -1.575 1.00 89.75 222 TYR A C 1
ATOM 1762 O O . TYR A 1 222 ? 15.697 -0.697 -2.159 1.00 89.75 222 TYR A O 1
ATOM 1770 N N . ILE A 1 223 ? 13.495 -0.993 -1.773 1.00 89.56 223 ILE A N 1
ATOM 1771 C CA . ILE A 1 223 ? 13.322 -2.133 -2.682 1.00 89.56 223 ILE A CA 1
ATOM 1772 C C . ILE A 1 223 ? 13.618 -1.709 -4.128 1.00 89.56 223 ILE A C 1
ATOM 1774 O O . ILE A 1 223 ? 14.457 -2.319 -4.782 1.00 89.56 223 ILE A O 1
ATOM 1778 N N . ALA A 1 224 ? 13.001 -0.624 -4.604 1.00 89.69 224 ALA A N 1
ATOM 1779 C CA . ALA A 1 224 ? 13.198 -0.109 -5.960 1.00 89.69 224 ALA A CA 1
ATOM 1780 C C . ALA A 1 224 ? 14.662 0.287 -6.235 1.00 89.69 224 ALA A C 1
ATOM 1782 O O . ALA A 1 224 ? 15.209 0.015 -7.304 1.00 89.69 224 ALA A O 1
ATOM 1783 N N . TYR A 1 225 ? 15.338 0.904 -5.259 1.00 87.06 225 TYR A N 1
ATOM 1784 C CA . TYR A 1 225 ? 16.734 1.314 -5.401 1.00 87.06 225 TYR A CA 1
ATOM 1785 C C . TYR A 1 225 ? 17.733 0.158 -5.372 1.00 87.06 225 TYR A C 1
ATOM 1787 O O . TYR A 1 225 ? 18.799 0.293 -5.979 1.00 87.06 225 TYR A O 1
ATOM 1795 N N . ALA A 1 226 ? 17.420 -0.947 -4.693 1.00 85.50 226 ALA A N 1
ATOM 1796 C CA . ALA A 1 226 ? 18.280 -2.128 -4.671 1.00 85.50 226 ALA A CA 1
ATOM 1797 C C . ALA A 1 226 ? 18.398 -2.787 -6.059 1.00 85.50 226 ALA A C 1
ATOM 1799 O O . ALA A 1 226 ? 19.439 -3.349 -6.384 1.00 85.50 226 ALA A O 1
ATOM 1800 N N . GLU A 1 227 ? 17.374 -2.636 -6.900 1.00 83.44 227 GLU A N 1
ATOM 1801 C CA . GLU A 1 227 ? 17.220 -3.339 -8.180 1.00 83.44 227 GLU A CA 1
ATOM 1802 C C . GLU A 1 227 ? 17.632 -2.488 -9.399 1.00 83.44 227 GLU A C 1
ATOM 1804 O O . GLU A 1 227 ? 17.160 -2.667 -10.524 1.00 83.44 227 GLU A O 1
ATOM 1809 N N . ARG A 1 228 ? 18.537 -1.520 -9.197 1.00 80.69 228 ARG A N 1
ATOM 1810 C CA . ARG A 1 228 ? 19.045 -0.649 -10.270 1.00 80.69 228 ARG A CA 1
ATOM 1811 C C . ARG A 1 228 ? 19.875 -1.432 -11.285 1.00 80.69 228 ARG A C 1
ATOM 1813 O O . ARG A 1 228 ? 20.834 -2.116 -10.935 1.00 80.69 228 ARG A O 1
ATOM 1820 N N . ILE A 1 229 ? 19.581 -1.222 -12.569 1.00 81.88 229 ILE A N 1
ATOM 1821 C CA . ILE A 1 229 ? 20.283 -1.886 -13.672 1.00 81.88 229 ILE A CA 1
ATOM 1822 C C . ILE A 1 229 ? 20.964 -0.855 -14.566 1.00 81.88 229 ILE A C 1
ATOM 1824 O O . ILE A 1 229 ? 20.320 -0.080 -15.273 1.00 81.88 229 ILE A O 1
ATOM 1828 N N . GLY A 1 230 ? 22.295 -0.887 -14.579 1.00 83.25 230 GLY A N 1
ATOM 1829 C CA . GLY A 1 230 ? 23.102 -0.025 -15.437 1.00 83.25 230 GLY A CA 1
ATOM 1830 C C . GLY A 1 230 ? 22.832 1.471 -15.227 1.00 83.25 230 GLY A C 1
ATOM 1831 O O . GLY A 1 230 ? 22.500 1.931 -14.132 1.00 83.25 230 GLY A O 1
ATOM 1832 N N . GLN A 1 231 ? 23.001 2.249 -16.299 1.00 84.69 231 GLN A N 1
ATOM 1833 C CA . GLN A 1 231 ? 22.904 3.711 -16.239 1.00 84.69 231 GLN A CA 1
ATOM 1834 C C . GLN A 1 231 ? 21.468 4.233 -16.322 1.00 84.69 231 GLN A C 1
ATOM 1836 O O . GLN A 1 231 ? 21.156 5.214 -15.656 1.00 84.69 231 GLN A O 1
ATOM 1841 N N . SER A 1 232 ? 20.598 3.587 -17.101 1.00 86.75 232 SER A N 1
ATOM 1842 C CA . SER A 1 232 ? 19.243 4.079 -17.390 1.00 86.75 232 SER A CA 1
ATOM 1843 C C . SER A 1 232 ? 18.116 3.148 -16.943 1.00 86.75 232 SER A C 1
ATOM 1845 O O . SER A 1 232 ? 16.960 3.551 -16.999 1.00 86.75 232 SER A O 1
ATOM 1847 N N . GLY A 1 233 ? 18.419 1.924 -16.500 1.00 87.94 233 GLY A N 1
ATOM 1848 C CA . GLY A 1 233 ? 17.403 1.010 -15.989 1.00 87.94 233 GLY A CA 1
ATOM 1849 C C . GLY A 1 233 ? 16.907 1.434 -14.608 1.00 87.94 233 GLY A C 1
ATOM 1850 O O . GLY A 1 233 ? 17.697 1.822 -13.735 1.00 87.94 233 GLY A O 1
ATOM 1851 N N . GLU A 1 234 ? 15.598 1.324 -14.411 1.00 90.06 234 GLU A N 1
ATOM 1852 C CA . GLU A 1 234 ? 14.929 1.478 -13.125 1.00 90.06 234 GLU A CA 1
ATOM 1853 C C . GLU A 1 234 ? 13.807 0.449 -12.978 1.00 90.06 234 GLU A C 1
ATOM 1855 O O . GLU A 1 234 ? 13.210 0.013 -13.963 1.00 90.06 234 GLU A O 1
ATOM 1860 N N . VAL A 1 235 ? 13.544 0.074 -11.730 1.00 91.38 235 VAL A N 1
ATOM 1861 C CA . VAL A 1 235 ? 12.311 -0.590 -11.318 1.00 91.38 235 VAL A CA 1
ATOM 1862 C C . VAL A 1 235 ? 11.584 0.386 -10.405 1.00 91.38 235 VAL A C 1
ATOM 1864 O O . VAL A 1 235 ? 12.213 1.035 -9.571 1.00 91.38 235 VAL A O 1
ATOM 1867 N N . TYR A 1 236 ? 10.274 0.505 -10.573 1.00 92.88 236 TYR A N 1
ATOM 1868 C CA . TYR A 1 236 ? 9.434 1.396 -9.786 1.00 92.88 236 TYR A CA 1
ATOM 1869 C C . TYR A 1 236 ? 8.095 0.725 -9.482 1.00 92.88 236 TYR A C 1
ATOM 1871 O O . TYR A 1 236 ? 7.675 -0.208 -10.165 1.00 92.88 236 TYR A O 1
ATOM 1879 N N . LEU A 1 237 ? 7.434 1.201 -8.432 1.00 92.62 237 LEU A N 1
ATOM 1880 C CA . LEU A 1 237 ? 6.110 0.763 -8.013 1.00 92.62 237 LEU A CA 1
ATOM 1881 C C . LEU A 1 237 ? 5.088 1.828 -8.410 1.00 92.62 237 LEU A C 1
ATOM 1883 O O . LEU A 1 237 ? 5.403 3.016 -8.378 1.00 92.62 237 LEU A O 1
ATOM 1887 N N . PHE A 1 238 ? 3.865 1.420 -8.735 1.00 92.19 238 PHE A N 1
ATOM 1888 C CA . PHE A 1 238 ? 2.773 2.320 -9.113 1.00 92.19 238 PHE A CA 1
ATOM 1889 C C . PHE A 1 238 ? 1.406 1.711 -8.760 1.00 92.19 238 PHE A C 1
ATOM 1891 O O . PHE A 1 238 ? 1.307 0.511 -8.502 1.00 92.19 238 PHE A O 1
ATOM 1898 N N . ASP A 1 239 ? 0.358 2.536 -8.708 1.00 88.56 239 ASP A N 1
ATOM 1899 C CA . ASP A 1 239 ? -1.029 2.074 -8.550 1.00 88.56 239 ASP A CA 1
ATOM 1900 C C . ASP A 1 239 ? -1.744 1.878 -9.901 1.00 88.56 239 ASP A C 1
ATOM 1902 O O . ASP A 1 239 ? -1.184 2.132 -10.960 1.00 88.56 239 ASP A O 1
ATOM 1906 N N . LYS A 1 240 ? -3.006 1.432 -9.899 1.00 87.88 240 LYS A N 1
ATOM 1907 C CA . LYS A 1 240 ? -3.750 1.129 -11.138 1.00 87.88 240 LYS A CA 1
ATOM 1908 C C . LYS A 1 240 ? -3.898 2.314 -12.106 1.00 87.88 240 LYS A C 1
ATOM 1910 O O . LYS A 1 240 ? -4.168 2.077 -13.279 1.00 87.88 240 LYS A O 1
ATOM 1915 N N . SER A 1 241 ? -3.742 3.555 -11.638 1.00 87.69 241 SER A N 1
ATOM 1916 C CA . SER A 1 241 ? -3.758 4.752 -12.493 1.00 87.69 241 SER A CA 1
ATOM 1917 C C . SER A 1 241 ? -2.398 5.064 -13.125 1.00 87.69 241 SER A C 1
ATOM 1919 O O . SER A 1 241 ? -2.301 5.961 -13.954 1.00 87.69 241 SER A O 1
ATOM 1921 N N . GLY A 1 242 ? -1.344 4.332 -12.754 1.00 91.25 242 GLY A N 1
ATOM 1922 C CA . GLY A 1 242 ? 0.030 4.628 -13.152 1.00 91.25 242 GLY A CA 1
ATOM 1923 C C . GLY A 1 242 ? 0.709 5.676 -12.270 1.00 91.25 242 GLY A C 1
ATOM 1924 O O . GLY A 1 242 ? 1.844 6.050 -12.558 1.00 91.25 242 GLY A O 1
ATOM 1925 N N . LEU A 1 243 ? 0.063 6.135 -11.192 1.00 91.38 243 LEU A N 1
ATOM 1926 C CA . LEU A 1 243 ? 0.693 7.012 -10.209 1.00 91.38 243 LEU A CA 1
ATOM 1927 C C . LEU A 1 243 ? 1.796 6.252 -9.467 1.00 91.38 243 LEU A C 1
ATOM 1929 O O . LEU A 1 243 ? 1.543 5.181 -8.910 1.00 91.38 243 LEU A O 1
ATOM 1933 N N . LEU A 1 244 ? 3.005 6.812 -9.422 1.00 92.69 244 LEU A N 1
ATOM 1934 C CA . LEU A 1 244 ? 4.133 6.194 -8.731 1.00 92.69 244 LEU A CA 1
ATOM 1935 C C . LEU A 1 244 ? 3.860 6.015 -7.230 1.00 92.69 244 LEU A C 1
ATOM 1937 O O . LEU A 1 244 ? 3.330 6.896 -6.566 1.00 92.69 244 LEU A O 1
ATOM 1941 N N . ALA A 1 245 ? 4.288 4.883 -6.678 1.00 90.44 245 ALA A N 1
ATOM 1942 C CA . ALA A 1 245 ? 4.304 4.583 -5.245 1.00 90.44 245 ALA A CA 1
ATOM 1943 C C . ALA A 1 245 ? 5.732 4.557 -4.658 1.00 90.44 245 ALA A C 1
ATOM 1945 O O . ALA A 1 245 ? 5.907 4.467 -3.441 1.00 90.44 245 ALA A O 1
ATOM 1946 N N . SER A 1 246 ? 6.754 4.640 -5.513 1.00 92.44 246 SER A N 1
ATOM 1947 C CA . SER A 1 246 ? 8.171 4.756 -5.157 1.00 92.44 246 SER A CA 1
ATOM 1948 C C . SER A 1 246 ? 8.815 5.942 -5.865 1.00 92.44 246 SER A C 1
ATOM 1950 O O . SER A 1 246 ? 8.350 6.356 -6.923 1.00 92.44 246 SER A O 1
ATOM 1952 N N . GLU A 1 247 ? 9.921 6.443 -5.323 1.00 92.62 247 GLU A N 1
ATOM 1953 C CA . GLU A 1 247 ? 10.728 7.460 -5.991 1.00 92.62 247 GLU A CA 1
ATOM 1954 C C . GLU A 1 247 ? 11.383 6.903 -7.257 1.00 92.62 247 GLU A C 1
ATOM 1956 O O . GLU A 1 247 ? 12.017 5.846 -7.228 1.00 92.62 247 GLU A O 1
ATOM 1961 N N . SER A 1 248 ? 11.291 7.655 -8.350 1.00 94.12 248 SER A N 1
ATOM 1962 C CA . SER A 1 248 ? 12.136 7.470 -9.522 1.00 94.12 248 SER A CA 1
ATOM 1963 C C . SER A 1 248 ? 13.552 7.974 -9.239 1.00 94.12 248 SER A C 1
ATOM 1965 O O . SER A 1 248 ? 13.789 8.921 -8.490 1.00 94.12 248 SER A O 1
ATOM 1967 N N . ARG A 1 249 ? 14.540 7.373 -9.902 1.00 92.12 249 ARG A N 1
ATOM 1968 C CA . ARG A 1 249 ? 15.912 7.911 -9.920 1.00 92.12 249 ARG A CA 1
ATOM 1969 C C . ARG A 1 249 ? 16.043 9.164 -10.794 1.00 92.12 249 ARG A C 1
ATOM 1971 O O . ARG A 1 249 ? 17.101 9.789 -10.790 1.00 92.12 249 ARG A O 1
ATOM 1978 N N . PHE A 1 250 ? 15.007 9.493 -11.564 1.00 94.38 250 PHE A N 1
ATOM 1979 C CA . PHE A 1 250 ? 14.963 10.618 -12.492 1.00 94.38 250 PHE A CA 1
ATOM 1980 C C . PHE A 1 250 ? 14.113 11.787 -11.970 1.00 94.38 250 PHE A C 1
ATOM 1982 O O . PHE A 1 250 ? 13.784 12.676 -12.750 1.00 94.38 250 PHE A O 1
ATOM 1989 N N . THR A 1 251 ? 13.801 11.841 -10.666 1.00 95.25 251 THR A N 1
ATOM 1990 C CA . THR A 1 251 ? 13.023 12.929 -10.037 1.00 95.25 251 THR A CA 1
ATOM 1991 C C . THR A 1 251 ? 13.527 14.322 -10.422 1.00 95.25 251 THR A C 1
ATOM 1993 O O . THR A 1 251 ? 12.729 15.182 -10.777 1.00 95.25 251 THR A O 1
ATOM 1996 N N . ASP A 1 252 ? 14.843 14.550 -10.454 1.00 95.19 252 ASP A N 1
ATOM 1997 C CA . ASP A 1 252 ? 15.391 15.855 -10.853 1.00 95.19 252 ASP A CA 1
ATOM 1998 C C . ASP A 1 252 ? 15.090 16.204 -12.318 1.00 95.19 252 ASP A C 1
ATOM 2000 O O . ASP A 1 252 ? 14.837 17.363 -12.639 1.00 95.19 252 ASP A O 1
ATOM 2004 N N . GLN A 1 253 ? 15.053 15.212 -13.213 1.00 94.88 253 GLN A N 1
ATOM 2005 C CA . GLN A 1 253 ? 14.643 15.438 -14.602 1.00 94.88 253 GLN A CA 1
ATOM 2006 C C . GLN A 1 253 ? 13.151 15.763 -14.683 1.00 94.88 253 GLN A C 1
ATOM 2008 O O . GLN A 1 253 ? 12.774 16.663 -15.429 1.00 94.88 253 GLN A O 1
ATOM 2013 N N . LEU A 1 254 ? 12.314 15.088 -13.888 1.00 95.56 254 LEU A N 1
ATOM 2014 C CA . LEU A 1 254 ? 10.881 15.383 -13.805 1.00 95.56 254 LEU A CA 1
ATOM 2015 C C . LEU A 1 254 ? 10.634 16.825 -13.331 1.00 95.56 254 LEU A C 1
ATOM 2017 O O . LEU A 1 254 ? 9.820 17.524 -13.932 1.00 95.56 254 LEU A O 1
ATOM 2021 N N . ARG A 1 255 ? 11.398 17.304 -12.339 1.00 95.06 255 ARG A N 1
ATOM 2022 C CA . ARG A 1 255 ? 11.361 18.702 -11.864 1.00 95.06 255 ARG A CA 1
ATOM 2023 C C . ARG A 1 255 ? 11.785 19.696 -12.939 1.00 95.06 255 ARG A C 1
ATOM 2025 O O . ARG A 1 255 ? 11.121 20.705 -13.147 1.00 95.06 255 ARG A O 1
ATOM 2032 N N . VAL A 1 256 ? 12.890 19.426 -13.638 1.00 94.31 256 VAL A N 1
ATOM 2033 C CA . VAL A 1 256 ? 13.387 20.296 -14.722 1.00 94.31 256 VAL A CA 1
ATOM 2034 C C . VAL A 1 256 ? 12.386 20.377 -15.878 1.00 94.31 256 VAL A C 1
ATOM 2036 O O . VAL A 1 256 ? 12.247 21.430 -16.497 1.00 94.31 256 VAL A O 1
ATOM 2039 N N . LEU A 1 257 ? 11.670 19.286 -16.154 1.00 92.50 257 LEU A N 1
ATOM 2040 C CA . LEU A 1 257 ? 10.610 19.238 -17.161 1.00 92.50 257 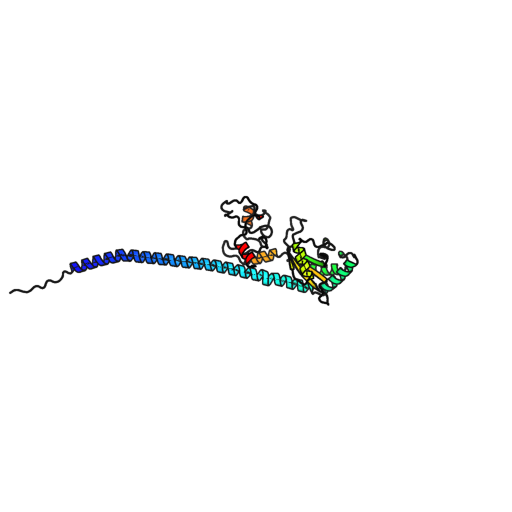LEU A CA 1
ATOM 2041 C C . LEU A 1 257 ? 9.283 19.858 -16.687 1.00 92.50 257 LEU A C 1
ATOM 2043 O O . LEU A 1 257 ? 8.374 19.993 -17.503 1.00 92.50 257 LEU A O 1
ATOM 2047 N N . GLY A 1 258 ? 9.166 20.237 -15.409 1.00 92.19 258 GLY A N 1
ATOM 2048 C CA . GLY A 1 258 ? 7.933 20.767 -14.824 1.00 92.19 258 GLY A CA 1
ATOM 2049 C C . GLY A 1 258 ? 6.808 19.735 -14.722 1.00 92.19 258 GLY A C 1
ATOM 2050 O O . GLY A 1 258 ? 5.642 20.108 -14.761 1.00 92.19 258 GLY A O 1
ATOM 2051 N N . LEU A 1 259 ? 7.147 18.442 -14.650 1.00 92.81 259 LEU A N 1
ATOM 2052 C CA . LEU A 1 259 ? 6.177 17.346 -14.501 1.00 92.81 259 LEU A CA 1
ATOM 2053 C C . LEU A 1 259 ? 5.805 17.078 -13.036 1.00 92.81 259 LEU A C 1
ATOM 2055 O O . LEU A 1 259 ? 4.828 16.384 -12.783 1.00 92.81 259 LEU A O 1
ATOM 2059 N N . ILE A 1 260 ? 6.603 17.598 -12.104 1.00 93.38 260 ILE A N 1
ATOM 2060 C CA . ILE A 1 260 ? 6.358 17.651 -10.657 1.00 93.38 260 ILE A CA 1
ATOM 2061 C C . ILE A 1 260 ? 6.946 18.962 -10.114 1.00 93.38 260 ILE A C 1
ATOM 2063 O O . ILE A 1 260 ? 7.851 19.532 -10.738 1.00 93.38 260 ILE A O 1
ATOM 2067 N N . GLU A 1 261 ? 6.480 19.420 -8.951 1.00 92.00 261 GLU A N 1
ATOM 2068 C CA . GLU A 1 261 ? 6.997 20.639 -8.315 1.00 92.00 261 GLU A CA 1
ATOM 2069 C C . GLU A 1 261 ? 8.431 20.463 -7.773 1.00 92.00 261 GLU A C 1
ATOM 2071 O O . GLU A 1 261 ? 8.924 19.352 -7.548 1.00 92.00 261 GLU A O 1
ATOM 2076 N N . GLN A 1 262 ? 9.142 21.576 -7.558 1.00 88.94 262 GLN A N 1
ATOM 2077 C CA . GLN A 1 262 ? 10.576 21.564 -7.212 1.00 88.94 262 GLN A CA 1
ATOM 2078 C C . GLN A 1 262 ? 10.891 20.891 -5.868 1.00 88.94 262 GLN A C 1
ATOM 2080 O O . GLN A 1 262 ? 11.947 20.277 -5.710 1.00 88.94 262 GLN A O 1
ATOM 2085 N N . ASP A 1 263 ? 9.989 21.000 -4.900 1.00 88.12 263 ASP A N 1
ATOM 2086 C CA . ASP A 1 263 ? 10.082 20.407 -3.567 1.00 88.12 263 ASP A CA 1
ATOM 2087 C C . ASP A 1 263 ? 9.328 19.073 -3.450 1.00 88.12 263 ASP A C 1
ATOM 2089 O O . ASP A 1 263 ? 9.378 18.417 -2.404 1.00 88.12 263 ASP A O 1
ATOM 2093 N N . GLU A 1 264 ? 8.694 18.622 -4.533 1.00 87.94 264 GLU A N 1
ATOM 2094 C CA . GLU A 1 264 ? 7.937 17.381 -4.553 1.00 87.94 264 GLU A CA 1
ATOM 2095 C C . GLU A 1 264 ? 8.799 16.151 -4.842 1.00 87.94 264 GLU A C 1
ATOM 2097 O O . GLU A 1 264 ? 9.855 16.166 -5.485 1.00 87.94 264 GLU A O 1
ATOM 2102 N N . MET A 1 265 ? 8.310 15.051 -4.290 1.00 89.56 265 MET A N 1
ATOM 2103 C CA . MET A 1 265 ? 8.757 13.684 -4.500 1.00 89.56 265 MET A CA 1
ATOM 2104 C C . MET A 1 265 ? 8.092 13.131 -5.761 1.00 89.56 265 MET A C 1
ATOM 2106 O O . MET A 1 265 ? 6.934 13.439 -6.018 1.00 89.56 265 MET A O 1
ATOM 2110 N N . SER A 1 266 ? 8.778 12.302 -6.545 1.00 93.06 266 SER A N 1
ATOM 2111 C CA . SER A 1 266 ? 8.132 11.661 -7.705 1.00 93.06 266 SER A CA 1
ATOM 2112 C C . SER A 1 266 ? 7.094 10.623 -7.271 1.00 93.06 266 SER A C 1
ATOM 2114 O O . SER A 1 266 ? 6.052 10.468 -7.912 1.00 93.06 266 SER A O 1
ATOM 2116 N N . ALA A 1 267 ? 7.336 9.954 -6.141 1.00 90.38 267 ALA A N 1
ATOM 2117 C CA . ALA A 1 267 ? 6.371 9.068 -5.529 1.00 90.38 267 ALA A CA 1
ATOM 2118 C C . ALA A 1 267 ? 5.114 9.866 -5.178 1.00 90.38 267 ALA A C 1
ATOM 2120 O O . ALA A 1 267 ? 5.165 10.847 -4.436 1.00 90.38 267 ALA A O 1
ATOM 2121 N N . PHE A 1 268 ? 3.979 9.384 -5.670 1.00 86.94 268 PHE A N 1
ATOM 2122 C CA . PHE A 1 268 ? 2.635 9.891 -5.423 1.00 86.94 268 PHE A CA 1
ATOM 2123 C C . PHE A 1 268 ? 2.324 11.275 -6.003 1.00 86.94 268 PHE A C 1
ATOM 2125 O O . PHE A 1 268 ? 1.207 11.741 -5.806 1.00 86.94 268 PHE A O 1
ATOM 2132 N N . ASN A 1 269 ? 3.244 11.875 -6.767 1.00 89.75 269 ASN A N 1
ATOM 2133 C CA . ASN A 1 269 ? 3.000 13.115 -7.519 1.00 89.75 269 ASN A CA 1
ATOM 2134 C C . ASN A 1 269 ? 3.245 12.964 -9.032 1.00 89.75 269 ASN A C 1
ATOM 2136 O O . ASN A 1 269 ? 2.937 13.876 -9.786 1.00 89.75 269 ASN A O 1
ATOM 2140 N N . PHE A 1 270 ? 3.769 11.823 -9.501 1.00 92.81 270 PHE A N 1
ATOM 2141 C CA . PHE A 1 270 ? 4.021 11.581 -10.925 1.00 92.81 270 PHE A CA 1
ATOM 2142 C C . PHE A 1 270 ? 3.231 10.386 -11.475 1.00 92.81 270 PHE A C 1
ATOM 2144 O O . PHE A 1 270 ? 3.238 9.303 -10.883 1.00 92.81 270 PHE A O 1
ATOM 2151 N N . ILE A 1 271 ? 2.600 10.576 -12.638 1.00 94.12 271 ILE A N 1
ATOM 2152 C CA . ILE A 1 271 ? 1.886 9.538 -13.394 1.00 94.12 271 ILE A CA 1
ATOM 2153 C C . ILE A 1 271 ? 2.776 9.035 -14.532 1.00 94.12 271 ILE A C 1
ATOM 2155 O O . ILE A 1 271 ? 3.261 9.804 -15.360 1.00 94.12 271 ILE A O 1
ATOM 2159 N N . VAL A 1 272 ? 2.962 7.718 -14.604 1.00 94.06 272 VAL A N 1
ATOM 2160 C CA . VAL A 1 272 ? 3.734 7.068 -15.665 1.00 94.06 272 VAL A CA 1
ATOM 2161 C C . VAL A 1 272 ? 2.895 6.964 -16.936 1.00 94.06 272 VAL A C 1
ATOM 2163 O O . VAL A 1 272 ? 2.167 5.992 -17.143 1.00 94.06 272 VAL A O 1
ATOM 2166 N N . ALA A 1 273 ? 3.045 7.942 -17.821 1.00 94.19 273 ALA A N 1
ATOM 2167 C CA . ALA A 1 273 ? 2.335 7.994 -19.093 1.00 94.19 273 ALA A CA 1
ATOM 2168 C C . ALA A 1 273 ? 3.280 8.241 -20.279 1.00 94.19 273 ALA A C 1
ATOM 2170 O O . ALA A 1 273 ? 4.395 8.737 -20.119 1.00 94.19 273 ALA A O 1
ATOM 2171 N N . ASP A 1 274 ? 2.844 7.858 -21.479 1.00 94.69 274 ASP A N 1
ATOM 2172 C CA . ASP A 1 274 ? 3.594 8.012 -22.720 1.00 94.69 274 ASP A CA 1
ATOM 2173 C C . ASP A 1 274 ? 3.422 9.435 -23.284 1.00 94.69 274 ASP A C 1
ATOM 2175 O O . ASP A 1 274 ? 2.349 9.772 -23.809 1.00 94.69 274 ASP A O 1
ATOM 2179 N N . PRO A 1 275 ? 4.473 10.281 -23.249 1.00 93.69 275 PRO A N 1
ATOM 2180 C CA . PRO A 1 275 ? 4.423 11.599 -23.865 1.00 93.69 275 PRO A CA 1
ATOM 2181 C C . PRO A 1 275 ? 4.228 11.533 -25.383 1.00 93.69 275 PRO A C 1
ATOM 2183 O O . PRO A 1 275 ? 3.787 12.519 -25.958 1.00 93.69 275 PRO A O 1
ATOM 2186 N N . GLY A 1 276 ? 4.497 10.408 -26.052 1.00 93.75 276 GLY A N 1
ATOM 2187 C CA . GLY A 1 276 ? 4.439 10.264 -27.510 1.00 93.75 276 GLY A CA 1
ATOM 2188 C C . GLY A 1 276 ? 5.697 10.764 -28.233 1.00 93.75 276 GLY A C 1
ATOM 2189 O O . GLY A 1 276 ? 5.814 10.621 -29.449 1.00 93.75 276 GLY A O 1
ATOM 2190 N N . GLY A 1 277 ? 6.658 11.330 -27.500 1.00 93.62 277 GLY A N 1
ATOM 2191 C CA . GLY A 1 277 ? 7.931 11.822 -28.019 1.00 93.62 277 GLY A CA 1
ATOM 2192 C C . GLY A 1 277 ? 8.927 12.140 -26.901 1.00 93.62 277 GLY A C 1
ATOM 2193 O O . GLY A 1 277 ? 8.568 12.216 -25.728 1.00 93.62 277 GLY A O 1
ATOM 2194 N N . ASN A 1 278 ? 10.204 12.314 -27.252 1.00 93.62 278 ASN A N 1
ATOM 2195 C CA . ASN A 1 278 ? 11.260 12.535 -26.263 1.00 93.62 278 ASN A CA 1
ATOM 2196 C C . ASN A 1 278 ? 11.244 13.969 -25.705 1.00 93.62 278 ASN A C 1
ATOM 2198 O O . ASN A 1 278 ? 11.736 14.900 -26.353 1.00 93.62 278 ASN A O 1
ATOM 2202 N N . LEU A 1 279 ? 10.748 14.122 -24.475 1.00 93.44 279 LEU A N 1
ATOM 2203 C CA . LEU A 1 279 ? 10.694 15.398 -23.752 1.00 93.44 279 LEU A CA 1
ATOM 2204 C C . LEU A 1 279 ? 12.083 16.041 -23.575 1.00 93.44 279 LEU A C 1
ATOM 2206 O O . LEU A 1 279 ? 12.216 17.259 -23.667 1.00 93.44 279 LEU A O 1
ATOM 2210 N N . LEU A 1 280 ? 13.140 15.234 -23.419 1.00 91.69 280 LEU A N 1
ATOM 2211 C CA . LEU A 1 280 ? 14.520 15.719 -23.269 1.00 91.69 280 LEU A CA 1
ATOM 2212 C C . LEU A 1 280 ? 15.116 16.252 -24.581 1.00 91.69 280 LEU A C 1
ATOM 2214 O O . LEU A 1 280 ? 16.107 16.976 -24.559 1.00 91.69 280 LEU A O 1
ATOM 2218 N N . SER A 1 281 ? 14.523 15.913 -25.729 1.00 94.31 281 SER A N 1
ATOM 2219 C CA . SER A 1 281 ? 14.921 16.435 -27.045 1.00 94.31 281 SER A CA 1
ATOM 2220 C C . SER A 1 281 ? 14.109 17.661 -27.473 1.00 94.31 281 SER A C 1
ATOM 2222 O O . SER A 1 281 ? 14.209 18.088 -28.621 1.00 94.31 281 SER A O 1
ATOM 2224 N N . GLY A 1 282 ? 13.297 18.228 -26.573 1.00 89.44 282 GLY A N 1
ATOM 2225 C CA . GLY A 1 282 ? 12.474 19.406 -26.847 1.00 89.44 282 GLY A CA 1
ATOM 2226 C C . GLY A 1 282 ? 11.092 19.100 -27.426 1.00 89.44 282 GLY A C 1
ATOM 2227 O O . GLY A 1 282 ? 10.379 20.036 -27.789 1.00 89.44 282 GLY A O 1
ATOM 2228 N N . TYR A 1 283 ? 10.686 17.825 -27.497 1.00 93.12 283 TYR A N 1
ATOM 2229 C CA . TYR A 1 283 ? 9.294 17.480 -27.782 1.00 93.12 283 TYR A CA 1
ATOM 2230 C C . TYR A 1 283 ? 8.395 18.051 -26.681 1.00 93.12 283 TYR A C 1
ATOM 2232 O O . TYR A 1 283 ? 8.694 17.915 -25.495 1.00 93.12 283 TYR A O 1
ATOM 2240 N N . LYS A 1 284 ? 7.289 18.684 -27.071 1.00 87.69 284 LYS A N 1
ATOM 2241 C CA . LYS A 1 284 ? 6.312 19.253 -26.143 1.00 87.69 284 LYS A CA 1
ATOM 2242 C C . LYS A 1 284 ? 4.936 18.718 -26.472 1.00 87.69 284 LYS A C 1
ATOM 2244 O O . LYS A 1 284 ? 4.496 18.792 -27.618 1.00 87.69 284 LYS A O 1
ATOM 2249 N N . ARG A 1 285 ? 4.248 18.235 -25.446 1.00 86.12 285 ARG A N 1
ATOM 2250 C CA . ARG A 1 285 ? 2.850 17.838 -25.531 1.00 86.12 285 ARG A CA 1
ATOM 2251 C C . ARG A 1 285 ? 1.977 18.941 -24.950 1.00 86.12 285 ARG A C 1
ATOM 2253 O O . ARG A 1 285 ? 2.323 19.526 -23.932 1.00 86.12 285 ARG A O 1
ATOM 2260 N N . ILE A 1 286 ? 0.887 19.254 -25.645 1.00 84.69 286 ILE A N 1
ATOM 2261 C CA . ILE A 1 286 ? -0.005 20.374 -25.298 1.00 84.69 286 ILE A CA 1
ATOM 2262 C C . ILE A 1 286 ? -1.091 19.925 -24.305 1.00 84.69 286 ILE A C 1
ATOM 2264 O O . ILE A 1 286 ? -1.667 20.751 -23.607 1.00 84.69 286 ILE A O 1
ATOM 2268 N N . THR A 1 287 ? -1.366 18.619 -24.224 1.00 89.50 287 THR A N 1
ATOM 2269 C CA . THR A 1 287 ? -2.352 18.052 -23.296 1.00 89.50 287 THR A CA 1
ATOM 2270 C C . THR A 1 287 ? -1.749 17.823 -21.904 1.00 89.50 287 THR A C 1
ATOM 2272 O O . THR A 1 287 ? -0.567 17.460 -21.835 1.00 89.50 287 THR A O 1
ATOM 2275 N N . PRO A 1 288 ? -2.543 17.949 -20.825 1.00 88.62 288 PRO A N 1
ATOM 2276 C CA . PRO A 1 288 ? -2.160 17.527 -19.473 1.00 88.62 288 PRO A CA 1
ATOM 2277 C C . PRO A 1 288 ? -1.691 16.067 -19.423 1.00 88.62 288 PRO A C 1
ATOM 2279 O O . PRO A 1 288 ? -2.064 15.273 -20.291 1.00 88.62 288 PRO A O 1
ATOM 2282 N N . ILE A 1 289 ? -0.862 15.721 -18.433 1.00 89.00 289 ILE A N 1
ATOM 2283 C CA . ILE A 1 289 ? -0.267 14.378 -18.299 1.00 89.00 289 ILE A CA 1
ATOM 2284 C C . ILE A 1 289 ? -1.325 13.299 -18.046 1.00 89.00 289 ILE A C 1
ATOM 2286 O O . ILE A 1 289 ? -1.167 12.164 -18.485 1.00 89.00 289 ILE A O 1
ATOM 2290 N N . GLU A 1 290 ? -2.436 13.668 -17.413 1.00 87.81 290 GLU A N 1
ATOM 2291 C CA . GLU A 1 290 ? -3.575 12.800 -17.115 1.00 87.81 290 GLU A CA 1
ATOM 2292 C C . GLU A 1 290 ? -4.257 12.275 -18.389 1.00 87.81 290 GLU A C 1
ATOM 2294 O O . GLU A 1 290 ? -4.849 11.198 -18.374 1.00 87.81 290 GLU A O 1
ATOM 2299 N N . ASP A 1 291 ? -4.126 13.005 -19.502 1.00 90.62 291 ASP A N 1
ATOM 2300 C CA . ASP A 1 291 ? -4.682 12.640 -20.809 1.00 90.62 291 ASP A CA 1
ATOM 2301 C C . ASP A 1 291 ? -3.682 11.865 -21.686 1.00 90.62 291 ASP A C 1
ATOM 2303 O O . ASP A 1 291 ? -3.946 11.565 -22.859 1.00 90.62 291 ASP A O 1
ATOM 2307 N N . TRP A 1 292 ? -2.477 11.591 -21.181 1.00 93.38 292 TRP A N 1
ATOM 2308 C CA . TRP A 1 292 ? -1.473 10.864 -21.947 1.00 93.38 292 TRP A CA 1
ATOM 2309 C C . TRP A 1 292 ? -1.790 9.356 -21.939 1.00 93.38 292 TRP A C 1
ATOM 2311 O O . TRP A 1 292 ? -2.181 8.809 -20.909 1.00 93.38 292 TRP A O 1
ATOM 2321 N N . PRO A 1 293 ? -1.612 8.650 -23.074 1.00 94.12 293 PRO A N 1
ATOM 2322 C CA . PRO A 1 293 ? -1.739 7.203 -23.137 1.00 94.12 293 PRO A CA 1
ATOM 2323 C C . PRO A 1 293 ? -0.827 6.508 -22.134 1.00 94.12 293 PRO A C 1
ATOM 2325 O O . PRO A 1 293 ? 0.234 7.017 -21.777 1.00 94.12 293 PRO A O 1
ATOM 2328 N N . MET A 1 294 ? -1.199 5.299 -21.736 1.00 94.06 294 MET A N 1
ATOM 2329 C CA . MET A 1 294 ? -0.330 4.466 -20.919 1.00 94.06 294 MET A CA 1
ATOM 2330 C C . MET A 1 294 ? 0.945 4.104 -21.687 1.00 94.06 294 MET A C 1
ATOM 2332 O O . MET A 1 294 ? 0.938 3.900 -22.901 1.00 94.06 294 MET A O 1
ATOM 2336 N N . THR A 1 295 ? 2.061 3.983 -20.969 1.00 94.25 295 THR A N 1
ATOM 2337 C CA . THR A 1 295 ? 3.260 3.378 -21.558 1.00 94.25 295 THR A CA 1
ATOM 2338 C C . THR A 1 295 ? 3.010 1.894 -21.834 1.00 94.25 295 THR A C 1
ATOM 2340 O O . THR A 1 295 ? 2.251 1.240 -21.118 1.00 94.25 295 THR A O 1
ATOM 2343 N N . LYS A 1 296 ? 3.733 1.308 -22.800 1.00 92.94 296 LYS A N 1
ATOM 2344 C CA . LYS A 1 296 ? 3.674 -0.149 -23.042 1.00 92.94 296 LYS A CA 1
ATOM 2345 C C . LYS A 1 296 ? 3.969 -0.977 -21.787 1.00 92.94 296 LYS A C 1
ATOM 2347 O O . LYS A 1 296 ? 3.434 -2.070 -21.642 1.00 92.94 296 LYS A O 1
ATOM 2352 N N . MET A 1 297 ? 4.826 -0.470 -20.894 1.00 90.06 297 MET A N 1
ATOM 2353 C CA . MET A 1 297 ? 5.133 -1.139 -19.629 1.00 90.06 297 MET A CA 1
ATOM 2354 C C . MET A 1 297 ? 3.909 -1.159 -18.713 1.00 90.06 297 MET A C 1
ATOM 2356 O O . MET A 1 297 ? 3.570 -2.216 -18.189 1.00 90.06 297 MET A O 1
ATOM 2360 N N . LEU A 1 298 ? 3.236 -0.015 -18.561 1.00 92.50 298 LEU A N 1
ATOM 2361 C CA . LEU A 1 298 ? 2.041 0.105 -17.731 1.00 92.50 298 LEU A CA 1
ATOM 2362 C C . LEU A 1 298 ? 0.900 -0.772 -18.268 1.00 92.50 298 LEU A C 1
ATOM 2364 O O . LEU A 1 298 ? 0.309 -1.537 -17.512 1.00 92.50 298 LEU A O 1
ATOM 2368 N N . GLU A 1 299 ? 0.653 -0.750 -19.581 1.00 93.44 299 GLU A N 1
ATOM 2369 C CA . GLU A 1 299 ? -0.341 -1.629 -20.215 1.00 93.44 299 GLU A CA 1
ATOM 2370 C C . GLU A 1 299 ? -0.028 -3.111 -19.974 1.00 93.44 299 GLU A C 1
ATOM 2372 O O . GLU A 1 299 ? -0.902 -3.901 -19.612 1.00 93.44 299 GLU A O 1
ATOM 2377 N N . GLN A 1 300 ? 1.234 -3.509 -20.159 1.00 91.62 300 GLN A N 1
ATOM 2378 C CA . GLN A 1 300 ? 1.652 -4.893 -19.973 1.00 91.62 300 GLN A CA 1
ATOM 2379 C C . GLN A 1 300 ? 1.530 -5.340 -18.511 1.00 91.62 300 GLN A C 1
ATOM 2381 O O . GLN A 1 300 ? 1.130 -6.477 -18.259 1.00 91.62 300 GLN A O 1
ATOM 2386 N N . ALA A 1 301 ? 1.870 -4.475 -17.561 1.00 90.25 301 ALA A N 1
ATOM 2387 C CA . ALA A 1 301 ? 1.748 -4.734 -16.133 1.00 90.25 301 ALA A CA 1
ATOM 2388 C C . ALA A 1 301 ? 0.288 -4.957 -15.711 1.00 90.25 301 ALA A C 1
ATOM 2390 O O . ALA A 1 301 ? -0.057 -5.999 -15.147 1.00 90.25 301 ALA A O 1
ATOM 2391 N N . LEU A 1 302 ? -0.599 -4.032 -16.096 1.00 90.00 302 LEU A N 1
ATOM 2392 C CA . LEU A 1 302 ? -2.027 -4.102 -15.779 1.00 90.00 302 LEU A CA 1
ATOM 2393 C C . LEU A 1 302 ? -2.706 -5.327 -16.407 1.00 90.00 302 LEU A C 1
ATOM 2395 O O . LEU A 1 302 ? -3.536 -5.962 -15.758 1.00 90.00 302 LEU A O 1
ATOM 2399 N N . ASN A 1 303 ? -2.312 -5.712 -17.624 1.00 89.44 303 ASN A N 1
ATOM 2400 C CA . ASN A 1 303 ? -2.846 -6.901 -18.295 1.00 89.44 303 ASN A CA 1
ATOM 2401 C C . ASN A 1 303 ? -2.355 -8.224 -17.682 1.00 89.44 303 ASN A C 1
ATOM 2403 O O . ASN A 1 303 ? -3.064 -9.226 -17.747 1.00 89.44 303 ASN A O 1
ATOM 2407 N N . ASN A 1 304 ? -1.151 -8.251 -17.100 1.00 82.00 304 ASN A N 1
ATOM 2408 C CA . ASN A 1 304 ? -0.549 -9.470 -16.545 1.00 82.00 304 ASN A CA 1
ATOM 2409 C C . ASN A 1 304 ? -0.668 -9.587 -15.015 1.00 82.00 304 ASN A C 1
ATOM 2411 O O . ASN A 1 304 ? -0.258 -10.608 -14.461 1.00 82.00 304 ASN A O 1
ATOM 2415 N N . GLY A 1 305 ? -1.196 -8.568 -14.328 1.00 66.31 305 GLY A N 1
ATOM 2416 C CA . GLY A 1 305 ? -1.306 -8.541 -12.865 1.00 66.31 305 GLY A CA 1
ATOM 2417 C C . GLY A 1 305 ? 0.049 -8.499 -12.149 1.00 66.31 305 GLY A C 1
ATOM 2418 O O . GLY A 1 305 ? 0.193 -9.094 -11.076 1.00 66.31 305 GLY A O 1
ATOM 2419 N N . ARG A 1 306 ? 1.048 -7.857 -12.764 1.00 57.03 306 ARG A N 1
ATOM 2420 C CA . ARG A 1 306 ? 2.418 -7.724 -12.254 1.00 57.03 306 ARG A CA 1
ATOM 2421 C C . ARG A 1 306 ? 2.830 -6.273 -12.172 1.00 57.03 306 ARG A C 1
ATOM 2423 O O . ARG A 1 306 ? 2.514 -5.558 -13.141 1.00 57.03 306 ARG A O 1
#

Secondary structure (DSSP, 8-state):
----------HHHHHHHHHHHHHHHHHHHHHHHHHHHHHHHHHHHHHHHHHHHHHHHHHHHHHHHHHHIIIIIIIIHHHHHHHHHHHTSHHHHHHHHHHHHHHHTT--GGGSHHHHHHHHHHHHHHTSSSEEEEEEE-TTSBEEEESSGGGTTSB----HHHHHHHHHHHTT--EEEEEPPPTT-TT----EEEEEEEEE-TTS-EEEEEEEEE-THHHHHHHHHHT--TTT-----B-TT-BBSS--TTHHHHHHTTSS-TT--STTT-B-B--SS-GGGT----S-GGGSPBPHHHHHHHHHT-

Nearest PDB structures (foldseek):
  1p0z-assembly1_A  TM=8.016E-01  e=9.892E-07  Klebsiella pneumoniae
  3e4q-assembly1_A  TM=6.914E-01  e=3.248E-05  Sinorhizobium meliloti
  2zbb-assembly2_D  TM=6.757E-01  e=7.656E-05  unclassified
  6e0a-assembly1_A  TM=5.246E-01  e=2.771E-04  Helicobacter pylori SS1
  6e0a-assembly1_B  TM=5.273E-01  e=1.362E-03  Helicobacter pylori SS1